Protein AF-A0A183NB65-F1 (afdb_monomer_lite)

pLDDT: mean 76.6, std 19.69, range [28.14, 98.12]

InterPro domains:
  IPR002710 Dilute domain [PF01843] (158-232)
  IPR002710 Dilute domain [PS51126] (12-237)
  IPR028842 Afadin [PTHR10398] (19-232)

Radius of gyration: 23.81 Å; chains: 1; bounding box: 65×48×73 Å

Foldseek 3Di:
DDDDPDDPVNLLVLVVVLLVLLLLLLVLVVVLVVQVPDCVLQPPPPPDDDDPPCSVVSVVSNVVSVVVSVVSVVVSVVSLVSSLVSLLVNCVVLLVLLQPLDDLAVVCVVVPPLDADDSVVPPPPPPGDRYLVSNSNSVSNSLVSNVVSVRDVVSVLVSVLVVLLSSQVSLCCVQPVVVPPDPPPDPDDDRCCLDPNVLVSSVVSLVSVLVSCVVVVNNVSNCVNNVVSNCSVVPPD

Structure (mmCIF, N/CA/C/O backbone):
data_AF-A0A183NB65-F1
#
_entry.id   AF-A0A183NB65-F1
#
loop_
_atom_site.group_PDB
_atom_site.id
_atom_site.type_symbol
_atom_site.label_atom_id
_atom_site.label_alt_id
_atom_site.label_comp_id
_atom_site.label_asym_id
_atom_site.label_entity_id
_atom_site.label_seq_id
_atom_site.pdbx_PDB_ins_code
_atom_site.Cartn_x
_atom_site.Cartn_y
_atom_site.Cartn_z
_atom_site.occupancy
_atom_site.B_iso_or_equiv
_atom_site.auth_seq_id
_atom_site.auth_comp_id
_atom_site.auth_asym_id
_atom_site.auth_atom_id
_atom_site.pdbx_PDB_model_num
ATOM 1 N N . MET A 1 1 ? 24.519 7.940 8.142 1.00 33.00 1 MET A N 1
ATOM 2 C CA . MET A 1 1 ? 23.622 6.941 8.758 1.00 33.00 1 MET A CA 1
ATOM 3 C C . MET A 1 1 ? 23.703 5.675 7.931 1.00 33.00 1 MET A C 1
ATOM 5 O O . MET A 1 1 ? 23.343 5.700 6.763 1.00 33.00 1 MET A O 1
ATOM 9 N N . SER A 1 2 ? 24.284 4.623 8.494 1.00 28.14 2 SER A N 1
ATOM 10 C CA . SER A 1 2 ? 24.539 3.356 7.809 1.00 28.14 2 SER A CA 1
ATOM 11 C C . SER A 1 2 ? 23.220 2.625 7.559 1.00 28.14 2 SER A C 1
ATOM 13 O O . SER A 1 2 ? 22.460 2.396 8.497 1.00 28.14 2 SER A O 1
ATOM 15 N N . VAL A 1 3 ? 22.936 2.284 6.301 1.00 32.19 3 VAL A N 1
ATOM 16 C CA . VAL A 1 3 ? 21.766 1.477 5.932 1.00 32.19 3 VAL A CA 1
ATOM 17 C C . VAL A 1 3 ? 21.947 0.083 6.549 1.00 32.19 3 VAL A C 1
ATOM 19 O O . VAL A 1 3 ? 22.990 -0.532 6.310 1.00 32.19 3 VAL A O 1
ATOM 22 N N . PRO A 1 4 ? 21.007 -0.431 7.362 1.00 34.75 4 PRO A N 1
ATOM 23 C CA . PRO A 1 4 ? 21.180 -1.735 7.983 1.00 34.75 4 PRO A CA 1
ATOM 24 C C . PRO A 1 4 ? 21.139 -2.821 6.908 1.00 34.75 4 PRO A C 1
ATOM 26 O O . PRO A 1 4 ? 20.191 -2.914 6.128 1.00 34.75 4 PRO A O 1
ATOM 29 N N . ASN A 1 5 ? 22.180 -3.648 6.872 1.00 35.81 5 ASN A N 1
ATOM 30 C CA . ASN A 1 5 ? 22.271 -4.787 5.973 1.00 35.81 5 ASN A CA 1
ATOM 31 C C . ASN A 1 5 ? 21.364 -5.910 6.514 1.00 35.81 5 ASN A C 1
ATOM 33 O O . ASN A 1 5 ? 21.758 -6.671 7.399 1.00 35.81 5 ASN A O 1
ATOM 37 N N . PHE A 1 6 ? 20.113 -5.968 6.050 1.00 43.16 6 PHE A N 1
ATOM 38 C CA . PHE A 1 6 ? 19.148 -6.977 6.489 1.00 43.16 6 PHE A CA 1
ATOM 39 C C . PHE A 1 6 ? 19.379 -8.304 5.755 1.00 43.16 6 PHE A C 1
ATOM 41 O O . PHE A 1 6 ? 19.056 -8.474 4.581 1.00 43.16 6 PHE A O 1
ATOM 48 N N . ASN A 1 7 ? 19.959 -9.252 6.489 1.00 41.91 7 ASN A N 1
ATOM 49 C CA . ASN A 1 7 ? 20.190 -10.631 6.072 1.00 41.91 7 ASN A CA 1
ATOM 50 C C . ASN A 1 7 ? 18.865 -11.350 5.713 1.00 41.91 7 ASN A C 1
ATOM 52 O O . ASN A 1 7 ? 17.816 -11.069 6.288 1.00 41.91 7 ASN A O 1
ATOM 56 N N . ARG A 1 8 ? 18.891 -12.319 4.788 1.00 46.19 8 ARG A N 1
ATOM 57 C CA . ARG A 1 8 ? 17.685 -13.002 4.256 1.00 46.19 8 ARG A CA 1
ATOM 58 C C . ARG A 1 8 ? 16.822 -13.706 5.322 1.00 46.19 8 ARG A C 1
ATOM 60 O O . ARG A 1 8 ? 15.611 -13.793 5.137 1.00 46.19 8 ARG A O 1
ATOM 67 N N . ASN A 1 9 ? 17.409 -14.139 6.443 1.00 48.88 9 ASN A N 1
ATOM 68 C CA . ASN A 1 9 ? 16.687 -14.735 7.582 1.00 48.88 9 ASN A CA 1
ATOM 69 C C . ASN A 1 9 ? 15.888 -13.715 8.415 1.00 48.88 9 ASN A C 1
ATOM 71 O O . ASN A 1 9 ? 15.004 -14.094 9.176 1.00 48.88 9 ASN A O 1
ATOM 75 N N . SER A 1 10 ? 16.172 -12.419 8.282 1.00 57.62 10 SER A N 1
ATOM 76 C CA . SER A 1 10 ? 15.421 -11.356 8.955 1.00 57.62 10 SER A CA 1
ATOM 77 C C . SER A 1 10 ? 14.040 -11.167 8.328 1.00 57.62 10 SER A C 1
ATOM 79 O O . SER A 1 10 ? 13.068 -10.898 9.027 1.00 57.62 10 SER A O 1
ATOM 81 N N . ASN A 1 11 ? 13.937 -11.333 7.007 1.00 57.50 11 ASN A N 1
ATOM 82 C CA . ASN A 1 11 ? 12.724 -11.020 6.247 1.00 57.50 11 ASN A CA 1
ATOM 83 C C . ASN A 1 11 ? 11.593 -12.028 6.485 1.00 57.50 11 ASN A C 1
ATOM 85 O O . ASN A 1 11 ? 10.429 -11.631 6.538 1.00 57.50 11 ASN A O 1
ATOM 89 N N . SER A 1 12 ? 11.922 -13.307 6.691 1.00 61.28 12 SER A N 1
ATOM 90 C CA . SER A 1 12 ? 10.942 -14.320 7.103 1.00 61.28 12 SER A CA 1
ATOM 91 C C . SER A 1 12 ? 10.338 -13.968 8.465 1.00 61.28 12 SER A C 1
ATOM 93 O O . SER A 1 12 ? 9.116 -13.939 8.592 1.00 61.28 12 SER A O 1
ATOM 95 N N . ASN A 1 13 ? 11.162 -13.570 9.439 1.00 72.62 13 ASN A N 1
ATOM 96 C CA . ASN A 1 13 ? 10.694 -13.113 10.752 1.00 72.62 13 ASN A CA 1
ATOM 97 C C . ASN A 1 13 ? 9.833 -11.841 10.6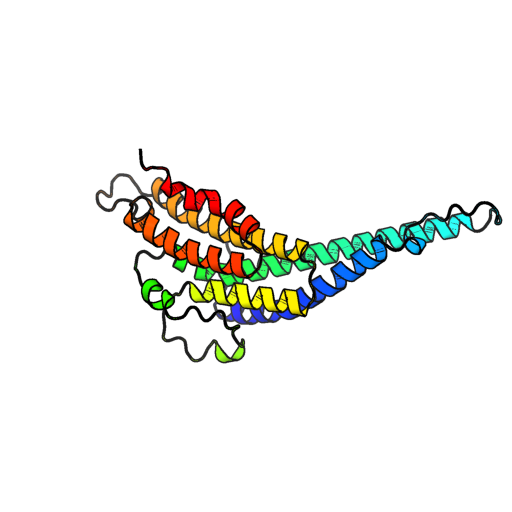70 1.00 72.62 13 ASN A C 1
ATOM 99 O O . ASN A 1 13 ? 8.823 -11.737 11.360 1.00 72.62 13 ASN A O 1
ATOM 103 N N . LEU A 1 14 ? 10.185 -10.892 9.796 1.00 83.44 14 LEU A N 1
ATOM 104 C CA . LEU A 1 14 ? 9.408 -9.663 9.595 1.00 83.44 14 LEU A CA 1
ATOM 105 C C . LEU A 1 14 ? 8.018 -9.947 9.003 1.00 83.44 14 LEU A C 1
ATOM 107 O O . LEU A 1 14 ? 7.037 -9.333 9.418 1.00 83.44 14 LEU A O 1
ATOM 111 N N . SER A 1 15 ? 7.904 -10.910 8.082 1.00 83.44 15 SER A N 1
ATOM 112 C CA . SER 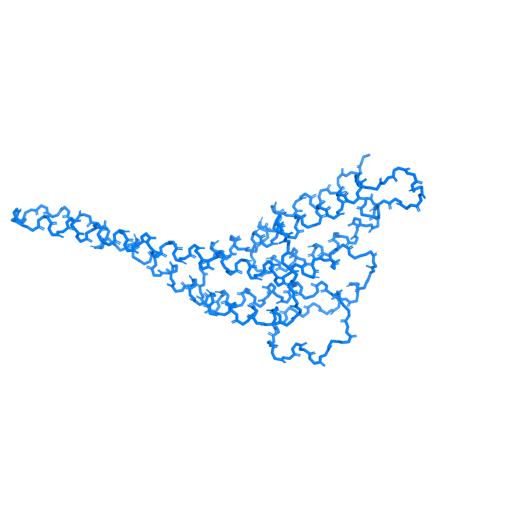A 1 15 ? 6.615 -11.276 7.475 1.00 83.44 15 SER A CA 1
ATOM 113 C C . SER A 1 15 ? 5.604 -11.840 8.487 1.00 83.44 15 SER A C 1
ATOM 115 O O . SER A 1 15 ? 4.397 -11.614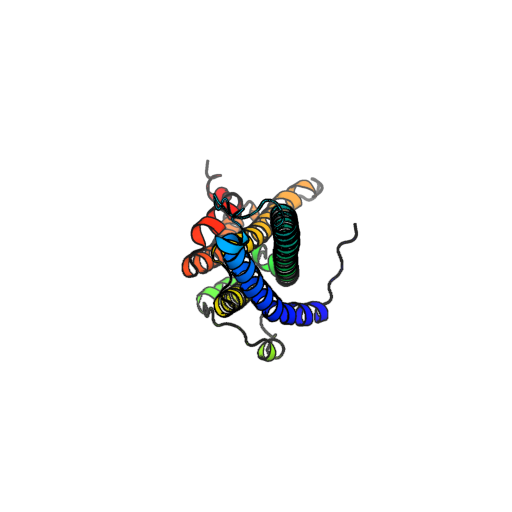 8.352 1.00 83.44 15 SER A O 1
ATOM 117 N N . LEU A 1 16 ? 6.091 -12.496 9.551 1.00 88.56 16 LEU A N 1
ATOM 118 C CA . LEU A 1 16 ? 5.263 -13.017 10.643 1.00 88.56 16 LEU A CA 1
ATOM 119 C C . LEU A 1 16 ? 4.593 -11.900 11.453 1.00 88.56 16 LEU A C 1
ATOM 121 O O . LEU A 1 16 ? 3.526 -12.118 12.024 1.00 88.56 16 LEU A O 1
ATOM 125 N N . LEU A 1 17 ? 5.178 -10.698 11.470 1.00 91.56 17 LEU A N 1
ATOM 126 C CA . LEU A 1 17 ? 4.640 -9.540 12.187 1.00 91.56 17 LEU A CA 1
ATOM 127 C C . LEU A 1 17 ? 3.500 -8.841 11.437 1.00 91.56 17 LEU A C 1
ATOM 129 O O . LEU A 1 17 ? 2.756 -8.080 12.050 1.00 91.56 17 LEU A O 1
ATOM 133 N N . ILE A 1 18 ? 3.305 -9.118 10.142 1.00 93.75 18 ILE A N 1
ATOM 134 C CA . ILE A 1 18 ? 2.249 -8.476 9.344 1.00 93.75 18 ILE A CA 1
ATOM 135 C C . ILE A 1 18 ? 0.872 -8.776 9.942 1.00 93.75 18 ILE A C 1
ATOM 137 O O . ILE A 1 18 ? 0.122 -7.856 10.240 1.00 93.75 18 ILE A O 1
ATOM 141 N N . LYS A 1 19 ? 0.554 -10.055 10.170 1.00 93.94 19 LYS A N 1
ATOM 142 C CA . LYS A 1 19 ? -0.753 -10.484 10.689 1.00 93.94 19 LYS A CA 1
ATOM 143 C C . LYS A 1 19 ? -1.105 -9.875 12.061 1.00 93.94 19 LYS A C 1
ATOM 145 O O . LYS A 1 19 ? -2.210 -9.348 12.190 1.00 93.94 19 LYS A O 1
ATOM 150 N N . PRO A 1 20 ? -0.239 -9.924 13.095 1.00 95.56 20 PRO A N 1
ATOM 151 C CA . PRO A 1 20 ? -0.554 -9.288 14.370 1.00 95.56 20 PRO A CA 1
ATOM 152 C C . PRO A 1 20 ? -0.645 -7.763 14.252 1.00 95.56 20 PRO A C 1
ATOM 154 O O . PRO A 1 20 ? -1.511 -7.179 14.894 1.00 95.56 20 PRO A O 1
ATOM 157 N N . LEU A 1 21 ? 0.172 -7.111 13.414 1.00 96.31 21 LEU A N 1
ATOM 158 C CA . LEU A 1 21 ? 0.090 -5.660 13.219 1.00 96.31 21 LEU A CA 1
ATOM 159 C C . LEU A 1 21 ? -1.190 -5.236 12.497 1.00 96.31 21 LEU A C 1
ATOM 161 O O . LEU A 1 21 ? -1.824 -4.283 12.930 1.00 96.31 21 LEU A O 1
ATOM 165 N N . THR A 1 22 ? -1.625 -5.940 11.447 1.00 97.31 22 THR A N 1
ATOM 166 C CA . THR A 1 22 ? -2.907 -5.624 10.793 1.00 97.31 22 THR A CA 1
ATOM 167 C C . THR A 1 22 ? -4.081 -5.862 11.733 1.00 97.31 22 THR A C 1
ATOM 169 O O . THR A 1 22 ? -5.032 -5.084 11.723 1.00 97.31 22 THR A O 1
ATOM 172 N N . TYR A 1 23 ? -4.008 -6.901 12.573 1.00 96.94 23 TYR A N 1
ATOM 173 C CA . TYR A 1 23 ? -5.014 -7.166 13.598 1.00 96.94 23 TYR A CA 1
ATOM 174 C C . TYR A 1 23 ? -5.074 -6.041 14.633 1.00 96.94 23 TYR A C 1
ATOM 176 O O . TYR A 1 23 ? -6.159 -5.528 14.901 1.00 96.94 23 TYR A O 1
ATOM 184 N N . TRP A 1 24 ? -3.930 -5.628 15.181 1.00 96.88 24 TRP A N 1
ATOM 185 C CA . TRP A 1 24 ? -3.876 -4.509 16.119 1.00 96.88 24 TRP A CA 1
ATOM 186 C C . TRP A 1 24 ? -4.373 -3.221 15.481 1.00 96.88 24 TRP A C 1
ATOM 188 O O . TRP A 1 24 ? -5.259 -2.598 16.048 1.00 96.88 24 TRP A O 1
ATOM 198 N N . LEU A 1 25 ? -3.888 -2.884 14.285 1.00 97.75 25 LEU A N 1
ATOM 199 C CA . LEU A 1 25 ? -4.290 -1.687 13.554 1.00 97.75 25 LEU A CA 1
ATOM 200 C C . LEU A 1 25 ? -5.803 -1.639 13.313 1.00 97.75 25 LEU A C 1
ATOM 202 O O . LEU A 1 25 ? -6.419 -0.595 13.510 1.00 97.75 25 LEU A O 1
ATOM 206 N N . GLY A 1 26 ? -6.410 -2.755 12.901 1.00 97.00 26 GLY A N 1
ATOM 207 C CA . GLY A 1 26 ? -7.852 -2.836 12.662 1.00 97.00 26 GLY A CA 1
ATOM 208 C C . GLY A 1 26 ? -8.659 -2.605 13.934 1.00 97.00 26 GLY A C 1
ATOM 209 O O . GLY A 1 26 ? -9.512 -1.726 13.971 1.00 97.00 26 GLY A O 1
ATOM 210 N N . ASN A 1 27 ? -8.336 -3.334 15.005 1.00 95.81 27 ASN A N 1
ATOM 211 C CA . ASN A 1 27 ? -9.075 -3.220 16.261 1.00 95.81 27 ASN A CA 1
ATOM 212 C C . ASN A 1 27 ? -8.864 -1.868 16.954 1.00 95.81 27 ASN A C 1
ATOM 214 O O . ASN A 1 27 ? -9.827 -1.283 17.440 1.00 95.81 27 ASN A O 1
ATOM 218 N N . SER A 1 28 ? -7.630 -1.357 17.011 1.00 96.12 28 SER A N 1
ATOM 219 C CA . SER A 1 28 ? -7.341 -0.100 17.709 1.00 96.12 28 SER A CA 1
ATOM 220 C C . SER A 1 28 ? -7.893 1.115 16.967 1.00 96.12 28 SER A C 1
ATOM 222 O O . SER A 1 28 ? -8.407 2.028 17.611 1.00 96.12 28 SER A O 1
ATOM 224 N N . SER A 1 29 ? -7.852 1.123 15.630 1.00 95.88 29 SER A N 1
ATOM 225 C CA . SER A 1 29 ? -8.450 2.211 14.846 1.00 95.88 29 SER A CA 1
ATOM 226 C C . SER A 1 29 ? -9.978 2.210 14.916 1.00 95.88 29 SER A C 1
ATOM 228 O O . SER A 1 29 ? -10.568 3.284 15.022 1.00 95.88 29 SER A O 1
ATOM 230 N N . GLU A 1 30 ? -10.615 1.036 14.939 1.00 93.69 30 GLU A N 1
ATOM 231 C CA . GLU A 1 30 ? -12.065 0.930 15.127 1.00 93.69 30 GLU A CA 1
ATOM 232 C C . GLU A 1 30 ? -12.479 1.341 16.545 1.00 93.69 30 GLU A C 1
ATOM 234 O O . GLU A 1 30 ? -13.430 2.098 16.712 1.00 93.69 30 GLU A O 1
ATOM 239 N N . LEU A 1 31 ? -11.727 0.924 17.570 1.00 92.00 31 LEU A N 1
ATOM 240 C CA . LEU A 1 31 ? -11.962 1.338 18.956 1.00 92.00 31 LEU A CA 1
ATOM 241 C C . LEU A 1 31 ? -11.837 2.860 19.117 1.00 92.00 31 LEU A C 1
ATOM 243 O O . LEU A 1 31 ? -12.668 3.496 19.762 1.00 92.00 31 LEU A O 1
ATOM 247 N N . LEU A 1 32 ? -10.814 3.455 18.499 1.00 90.81 32 LEU A N 1
ATOM 248 C CA . LEU A 1 32 ? -10.625 4.901 18.489 1.00 90.81 32 LEU A CA 1
ATOM 249 C C . LEU A 1 32 ? -11.786 5.615 17.789 1.00 90.81 32 LEU A C 1
ATOM 251 O O . LEU A 1 32 ? -12.254 6.645 18.271 1.00 90.81 32 LEU A O 1
ATOM 255 N N . HIS A 1 33 ? -12.240 5.082 16.654 1.00 89.12 33 HIS A N 1
ATOM 256 C CA . HIS A 1 33 ? -13.380 5.617 15.918 1.00 89.12 33 HIS A CA 1
ATOM 257 C C . HIS A 1 33 ? -14.672 5.530 16.739 1.00 89.12 33 HIS A C 1
ATOM 259 O O . HIS A 1 33 ? -15.400 6.516 16.832 1.00 89.12 33 HIS A O 1
ATOM 265 N N . PHE A 1 34 ? -14.913 4.388 17.387 1.00 88.19 34 PHE A N 1
ATOM 266 C CA . PHE A 1 34 ? -16.050 4.170 18.275 1.00 88.19 34 PHE A CA 1
ATOM 267 C C . PHE A 1 34 ? -16.097 5.228 19.380 1.00 88.19 34 PHE A C 1
ATOM 269 O O . PHE A 1 34 ? -17.084 5.949 19.496 1.00 88.19 34 PHE A O 1
ATOM 276 N N . PHE A 1 35 ? -15.004 5.402 20.125 1.00 84.25 35 PHE A N 1
ATOM 277 C CA . PHE A 1 35 ? -14.979 6.361 21.227 1.00 84.25 35 PHE A CA 1
ATOM 278 C C . PHE A 1 35 ? -15.054 7.826 20.788 1.00 84.25 35 PHE A C 1
ATOM 280 O O . PHE A 1 35 ? -15.652 8.635 21.489 1.00 84.25 35 PHE A O 1
ATOM 287 N N . LYS A 1 36 ? -14.477 8.185 19.633 1.00 81.44 36 LYS A N 1
ATOM 288 C CA . LYS A 1 36 ? -14.586 9.552 19.092 1.00 81.44 36 LYS A CA 1
ATOM 289 C C . LYS A 1 36 ? -16.018 9.925 18.710 1.00 81.44 36 LYS A C 1
ATOM 291 O O . LYS A 1 36 ? -16.361 11.102 18.755 1.00 81.44 36 LYS A O 1
ATOM 296 N N . ASN A 1 37 ? -16.821 8.943 18.309 1.00 79.94 37 ASN A N 1
ATOM 297 C CA . ASN A 1 37 ? -18.199 9.156 17.877 1.00 79.94 37 ASN A CA 1
ATOM 298 C C . ASN A 1 37 ? -19.222 8.976 19.007 1.00 79.94 37 ASN A C 1
ATOM 300 O O . ASN A 1 37 ? -20.401 9.265 18.802 1.00 79.94 37 ASN A O 1
ATOM 304 N N . ASP A 1 38 ? -18.797 8.507 20.180 1.00 77.31 38 ASP A N 1
ATOM 305 C CA . ASP A 1 38 ? -19.674 8.343 21.332 1.00 77.31 38 ASP A CA 1
ATOM 306 C C . ASP A 1 38 ? -19.938 9.701 22.005 1.00 77.31 38 ASP A C 1
ATOM 308 O O . ASP A 1 38 ? -19.059 10.320 22.617 1.00 77.31 38 ASP A O 1
ATOM 312 N N . ILE A 1 39 ? -21.180 10.172 21.863 1.00 58.94 39 ILE A N 1
ATOM 313 C CA . ILE A 1 39 ? -21.660 11.447 22.401 1.00 58.94 39 ILE A CA 1
ATOM 314 C C . ILE A 1 39 ? -21.603 11.441 23.932 1.00 58.94 39 ILE A C 1
ATOM 316 O O . ILE A 1 39 ? -21.328 12.484 24.511 1.00 58.94 39 ILE A O 1
ATOM 320 N N . ASP A 1 40 ? -21.794 10.309 24.607 1.00 62.53 40 ASP A N 1
ATOM 321 C CA . ASP A 1 40 ? -21.841 10.276 26.073 1.00 62.53 40 ASP A CA 1
ATOM 322 C C . ASP A 1 40 ? -20.440 10.343 26.707 1.00 62.53 40 ASP A C 1
ATOM 324 O O . ASP A 1 40 ? -20.288 10.836 27.825 1.00 62.53 40 ASP A O 1
ATOM 328 N N . LEU A 1 41 ? -19.404 9.915 25.976 1.00 60.56 41 LEU A N 1
ATOM 329 C CA . LEU A 1 41 ? -18.000 9.997 26.403 1.00 60.56 41 LEU A CA 1
ATOM 330 C C . LEU A 1 41 ? -17.321 11.310 25.984 1.00 60.56 41 LEU A C 1
ATOM 332 O O . LEU A 1 41 ? -16.427 11.787 26.685 1.00 60.56 41 LEU A O 1
ATOM 336 N N . CYS A 1 42 ? -17.740 11.903 24.860 1.00 54.34 42 CYS A N 1
ATOM 337 C CA . CYS A 1 42 ? -17.144 13.128 24.313 1.00 54.34 42 CYS A CA 1
ATOM 338 C C . CYS A 1 42 ? -17.962 14.407 24.575 1.00 54.34 42 CYS A C 1
ATOM 340 O O . CYS A 1 42 ? -17.431 15.508 24.405 1.00 54.34 42 CYS A O 1
ATOM 342 N N . SER A 1 43 ? -19.234 14.311 24.980 1.00 52.84 43 SER A N 1
ATOM 343 C CA . SER A 1 43 ? -20.043 15.484 25.317 1.00 52.84 43 SER A CA 1
ATOM 344 C C . SER A 1 43 ? -19.744 15.947 26.737 1.00 52.84 43 SER A C 1
ATOM 346 O O . SER A 1 43 ? -19.986 15.244 27.717 1.00 52.84 43 SER A O 1
ATOM 348 N N . ASN A 1 44 ? -19.285 17.193 26.859 1.00 53.69 44 ASN A N 1
ATOM 349 C CA . ASN A 1 44 ? -19.454 17.951 28.090 1.00 53.69 44 ASN A CA 1
ATOM 350 C C . ASN A 1 44 ? -20.958 18.076 28.317 1.00 53.69 44 ASN A C 1
ATOM 352 O O . ASN A 1 44 ? -21.600 18.935 27.715 1.00 53.69 44 ASN A O 1
ATOM 356 N N . HIS A 1 45 ? -21.523 17.191 29.131 1.00 51.03 45 HIS A N 1
ATOM 357 C CA . HIS A 1 45 ? -22.946 17.164 29.386 1.00 51.03 45 HIS A CA 1
ATOM 358 C C . HIS A 1 45 ? -23.400 18.478 30.029 1.00 51.03 45 HIS A C 1
ATOM 360 O O . HIS A 1 45 ? -23.416 18.639 31.248 1.00 51.03 45 HIS A O 1
ATOM 366 N N . SER A 1 46 ? -23.813 19.429 29.199 1.00 44.53 46 SER A N 1
ATOM 367 C CA . SER A 1 46 ? -24.560 20.614 29.585 1.00 44.53 46 SER A CA 1
ATOM 368 C C . SER A 1 46 ? -25.997 20.205 29.916 1.00 44.53 46 SER A C 1
ATOM 370 O O . SER A 1 46 ? -26.958 20.667 29.307 1.00 44.53 46 SER A O 1
ATOM 372 N N . ARG A 1 47 ? -26.176 19.329 30.918 1.00 47.84 47 ARG A N 1
ATOM 373 C CA . ARG A 1 47 ? -27.473 19.215 31.589 1.00 47.84 47 ARG A CA 1
ATOM 374 C C . ARG A 1 47 ? -27.616 20.391 32.535 1.00 47.84 47 ARG A C 1
ATOM 376 O O . ARG A 1 47 ? -27.195 20.375 33.688 1.00 47.84 47 ARG A O 1
ATOM 383 N N . THR A 1 48 ? -28.282 21.408 32.017 1.00 49.38 48 THR A N 1
ATOM 384 C CA . THR A 1 48 ? -29.158 22.274 32.795 1.00 49.38 48 THR A CA 1
ATOM 385 C C . THR A 1 48 ? -29.873 21.463 33.894 1.00 49.38 48 THR A C 1
ATOM 387 O O . THR A 1 48 ? -30.611 20.527 33.583 1.00 49.38 48 THR A O 1
ATOM 390 N N . ASN A 1 49 ? -29.656 21.856 35.157 1.00 48.12 49 ASN A N 1
ATOM 391 C CA . ASN A 1 49 ? -30.446 21.542 36.364 1.00 48.12 49 ASN A CA 1
ATOM 392 C C . ASN A 1 49 ? -30.067 20.393 37.324 1.00 48.12 49 ASN A C 1
ATOM 394 O O . ASN A 1 49 ? -30.972 19.887 37.986 1.00 48.12 49 ASN A O 1
ATOM 398 N N . ARG A 1 50 ? -28.792 20.038 37.566 1.00 48.59 50 ARG A N 1
ATOM 399 C CA . ARG A 1 50 ? -28.450 19.329 38.828 1.00 48.59 50 ARG A CA 1
ATOM 400 C C . ARG A 1 50 ? -27.181 19.859 39.506 1.00 48.59 50 ARG A C 1
ATOM 402 O O . ARG A 1 50 ? -26.151 20.003 38.869 1.00 48.59 50 ARG A O 1
ATOM 409 N N . HIS A 1 51 ? -27.356 20.188 40.789 1.00 51.53 51 HIS A N 1
ATOM 410 C CA . HIS A 1 51 ? -26.412 20.503 41.870 1.00 51.53 51 HIS A CA 1
ATOM 411 C C . HIS A 1 51 ? -24.934 20.778 41.514 1.00 51.53 51 HIS A C 1
ATOM 413 O O . HIS A 1 51 ? -24.217 19.925 41.007 1.00 51.53 51 HIS A O 1
ATOM 419 N N . GLN A 1 52 ? -24.455 21.960 41.921 1.00 55.50 52 GLN A N 1
ATOM 420 C CA . GLN A 1 52 ? -23.119 22.530 41.673 1.00 55.50 52 GLN A CA 1
ATOM 421 C C . GLN A 1 52 ? -21.906 21.706 42.176 1.00 55.50 52 GLN A C 1
ATOM 423 O O . GLN A 1 52 ? -20.777 22.105 41.917 1.00 55.50 52 GLN A O 1
ATOM 428 N N . ASN A 1 53 ? -22.092 20.560 42.841 1.00 54.47 53 ASN A N 1
ATOM 429 C CA . ASN A 1 53 ? -20.988 19.799 43.443 1.00 54.47 53 ASN A CA 1
ATOM 430 C C . ASN A 1 53 ? -20.365 18.714 42.535 1.00 54.47 53 ASN A C 1
ATOM 432 O O . ASN A 1 53 ? -19.245 18.299 42.813 1.00 54.47 53 ASN A O 1
ATOM 436 N N . ASP A 1 54 ? -21.014 18.301 41.436 1.00 57.28 54 ASP A N 1
ATOM 437 C CA . ASP A 1 54 ? -20.513 17.215 40.556 1.00 57.28 54 ASP A CA 1
ATOM 438 C C . ASP A 1 54 ? -19.788 17.697 39.282 1.00 57.28 54 ASP A C 1
ATOM 440 O O . ASP A 1 54 ? -19.233 16.897 38.526 1.00 57.28 54 ASP A O 1
ATOM 444 N N . GLN A 1 55 ? -19.744 19.009 39.025 1.00 60.94 55 GLN A N 1
ATOM 445 C CA . GLN A 1 55 ? -19.153 19.554 37.792 1.00 60.94 55 GLN A CA 1
ATOM 446 C C . GLN A 1 55 ? -17.637 19.318 37.696 1.00 60.94 55 GLN A C 1
ATOM 448 O O . GLN A 1 55 ? -17.129 19.025 36.614 1.00 60.94 55 GLN A O 1
ATOM 453 N N . SER A 1 56 ? -16.916 19.378 38.820 1.00 61.03 56 SER A N 1
ATOM 454 C CA . SER A 1 56 ? -15.466 19.143 38.858 1.00 61.03 56 SER A CA 1
ATOM 455 C C . SER A 1 56 ? -15.102 17.692 38.518 1.00 61.03 56 SER A C 1
ATOM 457 O O . SER A 1 56 ? -14.134 17.459 37.800 1.00 61.03 56 SER A O 1
ATOM 459 N N . GLY A 1 57 ? -15.893 16.715 38.980 1.00 60.56 57 GLY A N 1
ATOM 460 C CA . GLY A 1 57 ? -15.673 15.294 38.683 1.00 60.56 57 GLY A CA 1
ATOM 461 C C . GLY A 1 57 ? -15.924 14.950 37.212 1.00 60.56 57 GLY A C 1
ATOM 462 O O . GLY A 1 57 ? -15.146 14.214 36.608 1.00 60.56 57 GLY A O 1
ATOM 463 N N . LEU A 1 58 ? -16.955 15.549 36.608 1.00 64.31 58 LEU A N 1
ATOM 464 C CA . LEU A 1 58 ? -17.284 15.366 35.189 1.00 64.31 58 LEU A CA 1
ATOM 465 C C . LEU A 1 58 ? -16.220 15.967 34.253 1.00 64.31 58 LEU A C 1
ATOM 467 O O . LEU A 1 58 ? -15.890 15.362 33.234 1.00 64.31 58 LEU A O 1
ATOM 471 N N . LEU A 1 59 ? -15.645 17.120 34.612 1.00 64.19 59 LEU A N 1
ATOM 472 C CA . LEU A 1 59 ? -14.543 17.742 33.865 1.00 64.19 59 LEU A CA 1
ATOM 473 C C . LEU A 1 59 ? -13.251 16.914 33.936 1.00 64.19 59 LEU A C 1
ATOM 475 O O . LEU A 1 59 ? -12.563 16.756 32.934 1.00 64.19 59 LEU A O 1
ATOM 479 N N . ILE A 1 60 ? -12.921 16.356 35.104 1.00 63.00 60 ILE A N 1
ATOM 480 C CA . ILE A 1 60 ? -11.741 15.491 35.256 1.00 63.00 60 ILE A CA 1
ATOM 481 C C . ILE A 1 60 ? -11.911 14.205 34.433 1.00 63.00 60 ILE A C 1
ATOM 483 O O . ILE A 1 60 ? -10.983 13.793 33.738 1.00 63.00 60 ILE A O 1
ATOM 487 N N . GLN A 1 61 ? -13.107 13.607 34.445 1.00 64.81 61 GLN A N 1
ATOM 488 C CA . GLN A 1 61 ? -13.413 12.416 33.650 1.00 64.81 61 GLN A CA 1
ATOM 489 C C . GLN A 1 61 ? -13.293 12.679 32.139 1.00 64.81 61 GLN A C 1
ATOM 491 O O . GLN A 1 61 ? -12.753 11.837 31.418 1.00 64.81 61 GLN A O 1
ATOM 496 N N . SER A 1 62 ? -13.742 13.844 31.651 1.00 72.62 62 SER A N 1
ATOM 497 C CA . SER A 1 62 ? -13.631 14.192 30.229 1.00 72.62 62 SER A CA 1
ATOM 498 C C . SER A 1 62 ? -12.185 14.464 29.801 1.00 72.62 62 SER A C 1
ATOM 500 O O . SER A 1 62 ? -11.791 14.066 28.704 1.00 72.62 62 SER A O 1
ATOM 502 N N . VAL A 1 63 ? -11.354 15.053 30.670 1.00 74.81 63 VAL A N 1
ATOM 503 C CA . VAL A 1 63 ? -9.913 15.236 30.415 1.00 74.81 63 VAL A CA 1
ATOM 504 C C . VAL A 1 63 ? -9.187 13.891 30.349 1.00 74.81 63 VAL A C 1
ATOM 506 O O . VAL A 1 63 ? -8.521 13.622 29.352 1.00 74.81 63 VAL A O 1
ATOM 509 N N . ILE A 1 64 ? -9.381 13.009 31.337 1.00 74.44 64 ILE A N 1
ATOM 510 C CA . ILE A 1 64 ? -8.753 11.675 31.356 1.00 74.44 64 ILE A CA 1
ATOM 511 C C . ILE A 1 64 ? -9.179 10.853 30.132 1.00 74.44 64 ILE A C 1
ATOM 513 O O . ILE A 1 64 ? -8.354 10.172 29.522 1.00 74.44 64 ILE A O 1
ATOM 517 N N . CYS A 1 65 ? -10.454 10.931 29.737 1.00 81.25 65 CYS A N 1
ATOM 518 C CA . CYS A 1 65 ? -10.947 10.253 28.541 1.00 81.25 65 CYS A CA 1
ATOM 519 C C . CYS A 1 65 ? -10.266 10.786 27.271 1.00 81.25 65 CYS A C 1
ATOM 521 O O . CYS A 1 65 ? -9.798 9.998 26.448 1.00 81.25 65 CYS A O 1
ATOM 523 N N . ARG A 1 66 ? -10.124 12.111 27.131 1.00 82.69 66 ARG A N 1
ATOM 524 C CA . ARG A 1 66 ? -9.409 12.717 25.997 1.00 82.69 66 ARG A CA 1
ATOM 525 C C . ARG A 1 66 ? -7.936 12.315 25.950 1.00 82.69 66 ARG A C 1
ATOM 527 O O . ARG A 1 66 ? -7.449 12.009 24.863 1.00 82.69 66 ARG A O 1
ATOM 534 N N . ASP A 1 67 ? -7.253 12.273 27.089 1.00 85.88 67 ASP A N 1
ATOM 535 C CA . ASP A 1 67 ? -5.847 11.859 27.165 1.00 85.88 67 ASP A CA 1
ATOM 536 C C . ASP A 1 67 ? -5.681 10.378 26.793 1.00 85.88 67 ASP A C 1
ATOM 538 O O . ASP A 1 67 ? -4.808 10.024 26.000 1.00 85.88 67 ASP A O 1
ATOM 542 N N . ALA A 1 68 ? -6.575 9.508 27.273 1.00 87.81 68 ALA A N 1
ATOM 543 C CA . ALA A 1 68 ? -6.596 8.099 26.884 1.00 87.81 68 ALA A CA 1
ATOM 544 C C . ALA A 1 68 ? -6.849 7.915 25.375 1.00 87.81 68 ALA A C 1
ATOM 546 O O . ALA A 1 68 ? -6.209 7.077 24.736 1.00 87.81 68 ALA A O 1
ATOM 547 N N . LEU A 1 69 ? -7.738 8.719 24.778 1.00 88.38 69 LEU A N 1
ATOM 548 C CA . LEU A 1 69 ? -7.990 8.701 23.333 1.00 88.38 69 LEU A CA 1
ATOM 549 C C . LEU A 1 69 ? -6.810 9.226 22.520 1.00 88.38 69 LEU A C 1
ATOM 551 O O . LEU A 1 69 ? -6.558 8.721 21.425 1.00 88.38 69 LEU A O 1
ATOM 555 N N . HIS A 1 70 ? -6.081 10.209 23.046 1.00 90.94 70 HIS A N 1
ATOM 556 C CA . HIS A 1 70 ? -4.850 10.690 22.433 1.00 90.94 70 HIS A CA 1
ATOM 557 C C . HIS A 1 70 ? -3.785 9.591 22.409 1.00 90.94 70 HIS A C 1
ATOM 559 O O . HIS A 1 70 ? -3.240 9.292 21.349 1.00 90.94 70 HIS A O 1
ATOM 565 N N . LEU A 1 71 ? -3.560 8.920 23.543 1.00 93.88 71 LEU A N 1
ATOM 566 C CA . LEU A 1 71 ? -2.640 7.782 23.628 1.00 93.88 71 LEU A CA 1
ATOM 567 C C . LEU A 1 71 ? -3.052 6.651 22.676 1.00 93.88 71 LEU A C 1
ATOM 569 O O . LEU A 1 71 ? -2.213 6.092 21.972 1.00 93.88 71 LEU A O 1
ATOM 573 N N . LEU A 1 72 ? -4.348 6.334 22.592 1.00 93.69 72 LEU A N 1
ATOM 574 C CA . LEU A 1 72 ? -4.839 5.338 21.641 1.00 93.69 72 LEU A CA 1
ATOM 575 C C . LEU A 1 72 ? -4.554 5.758 20.189 1.00 93.69 72 LEU A C 1
ATOM 577 O O . LEU A 1 72 ? -4.088 4.932 19.405 1.00 93.69 72 LEU A O 1
ATOM 581 N N . ALA A 1 73 ? -4.764 7.027 19.830 1.00 94.50 73 ALA A N 1
ATOM 582 C CA . ALA A 1 73 ? -4.427 7.541 18.502 1.00 94.50 73 ALA A CA 1
ATOM 583 C C . ALA A 1 73 ? -2.929 7.404 18.187 1.00 94.50 73 ALA A C 1
ATOM 585 O O . ALA A 1 73 ? -2.582 6.873 17.133 1.00 94.50 73 ALA A O 1
ATOM 586 N N . GLU A 1 74 ? -2.048 7.760 19.124 1.00 95.75 74 GLU A N 1
ATOM 587 C CA . GLU A 1 74 ? -0.602 7.570 18.959 1.00 95.75 74 GLU A CA 1
ATOM 588 C C . GLU A 1 74 ? -0.239 6.092 18.754 1.00 95.75 74 GLU A C 1
ATOM 590 O O . GLU A 1 74 ? 0.594 5.762 17.907 1.00 95.75 74 GLU A O 1
ATOM 595 N N . THR A 1 75 ? -0.885 5.167 19.473 1.00 94.25 75 THR A N 1
ATOM 596 C CA . THR A 1 75 ? -0.629 3.729 19.272 1.00 94.25 75 THR A CA 1
ATOM 597 C C . THR A 1 75 ? -1.086 3.230 17.899 1.00 94.25 75 THR A C 1
ATOM 599 O O . THR A 1 75 ? -0.401 2.392 17.303 1.00 94.25 75 THR A O 1
ATOM 602 N N . VAL A 1 76 ? -2.198 3.752 17.363 1.00 96.50 76 VAL A N 1
ATOM 603 C CA . VAL A 1 76 ? -2.659 3.472 15.990 1.00 96.50 76 VAL A CA 1
ATOM 604 C C . VAL A 1 76 ? -1.616 3.958 14.983 1.00 96.50 76 VAL A C 1
ATOM 606 O O . VAL A 1 76 ? -1.210 3.187 14.108 1.00 96.50 76 VAL A O 1
ATOM 609 N N . ASP A 1 77 ? -1.123 5.186 15.147 1.00 96.69 77 ASP A N 1
ATOM 610 C CA . ASP A 1 77 ? -0.119 5.788 14.265 1.00 96.69 77 ASP A CA 1
ATOM 611 C C . ASP A 1 77 ? 1.211 5.024 14.302 1.00 96.69 77 ASP A C 1
ATOM 613 O O . ASP A 1 77 ? 1.795 4.717 13.257 1.00 96.69 77 ASP A O 1
ATOM 617 N N . HIS A 1 78 ? 1.674 4.628 15.490 1.00 95.06 78 HIS A N 1
ATOM 618 C CA . HIS A 1 78 ? 2.861 3.789 15.632 1.00 95.06 78 HIS A CA 1
ATOM 619 C C . HIS A 1 78 ? 2.673 2.416 14.981 1.00 95.06 78 HIS A C 1
ATOM 621 O O . HIS A 1 78 ? 3.564 1.952 14.263 1.00 95.06 78 HIS A O 1
ATOM 627 N N . CYS A 1 79 ? 1.521 1.769 15.177 1.00 96.50 79 CYS A N 1
ATOM 628 C CA . CYS A 1 79 ? 1.220 0.481 14.554 1.00 96.50 79 CYS A CA 1
ATOM 629 C C . CYS A 1 79 ? 1.245 0.584 13.021 1.00 96.50 79 CYS A C 1
ATOM 631 O O . CYS A 1 79 ? 1.892 -0.227 12.349 1.00 96.50 79 CYS A O 1
ATOM 633 N N . PHE A 1 80 ? 0.625 1.633 12.475 1.00 97.62 80 PHE A N 1
ATOM 634 C CA . PHE A 1 80 ? 0.656 1.945 11.050 1.00 97.62 80 PHE A CA 1
ATOM 635 C C . PHE A 1 80 ? 2.092 2.159 10.547 1.00 97.62 80 PHE A C 1
ATOM 637 O O . PHE A 1 80 ? 2.501 1.572 9.540 1.00 97.62 80 PHE A O 1
ATOM 644 N N . TYR A 1 81 ? 2.889 2.950 11.272 1.00 96.69 81 TYR A N 1
ATOM 645 C CA . TYR A 1 81 ? 4.290 3.205 10.946 1.00 96.69 81 TYR A CA 1
ATOM 646 C C . TYR A 1 81 ? 5.121 1.916 10.895 1.00 96.69 81 TYR A C 1
ATOM 648 O O . TYR A 1 81 ? 5.879 1.721 9.939 1.00 96.69 81 TYR A O 1
ATOM 656 N N . TYR A 1 82 ? 4.980 1.031 11.885 1.00 95.94 82 TYR A N 1
ATOM 657 C CA . TYR A 1 82 ? 5.718 -0.233 11.929 1.00 95.94 82 TYR A CA 1
ATOM 658 C C . TYR A 1 82 ? 5.307 -1.172 10.800 1.00 95.94 82 TYR A C 1
ATOM 660 O O . TYR A 1 82 ? 6.182 -1.726 10.133 1.00 95.94 82 TYR A O 1
ATOM 668 N N . LEU A 1 83 ? 4.003 -1.304 10.536 1.00 96.75 83 LEU A N 1
ATOM 669 C CA . LEU A 1 83 ? 3.498 -2.117 9.431 1.00 96.75 83 LEU A CA 1
ATOM 670 C C . LEU A 1 83 ? 4.065 -1.635 8.092 1.00 96.75 83 LEU A C 1
ATOM 672 O O . LEU A 1 83 ? 4.604 -2.428 7.318 1.00 96.75 83 LEU A O 1
ATOM 676 N N . ARG A 1 84 ? 4.020 -0.323 7.848 1.00 96.81 84 ARG A N 1
ATOM 677 C CA . ARG A 1 84 ? 4.633 0.303 6.674 1.00 96.81 84 ARG A CA 1
ATOM 678 C C . ARG A 1 84 ? 6.130 0.017 6.593 1.00 96.81 84 ARG A C 1
ATOM 680 O O . ARG A 1 84 ? 6.608 -0.387 5.539 1.00 96.81 84 ARG A O 1
ATOM 687 N N . SER A 1 85 ? 6.868 0.217 7.683 1.00 95.25 85 SER A N 1
ATOM 688 C CA . SER A 1 85 ? 8.322 0.012 7.734 1.00 95.25 85 SER A CA 1
ATOM 689 C C . SER A 1 85 ? 8.715 -1.433 7.408 1.00 95.25 85 SER A C 1
ATOM 691 O O . SER A 1 85 ? 9.614 -1.674 6.598 1.00 95.25 85 SER A O 1
ATOM 693 N N . ILE A 1 86 ? 7.989 -2.400 7.973 1.00 94.06 86 ILE A N 1
ATOM 694 C CA . ILE A 1 86 ? 8.152 -3.827 7.681 1.00 94.06 86 ILE A CA 1
ATOM 695 C C . ILE A 1 86 ? 7.892 -4.104 6.203 1.00 94.06 86 ILE A C 1
ATOM 697 O O . ILE A 1 86 ? 8.718 -4.736 5.549 1.00 94.06 86 ILE A O 1
ATOM 701 N N . MET A 1 87 ? 6.790 -3.590 5.653 1.00 94.56 87 MET A N 1
ATOM 702 C CA . MET A 1 87 ? 6.457 -3.804 4.246 1.00 94.56 87 MET A CA 1
ATOM 703 C C . MET A 1 87 ? 7.488 -3.184 3.304 1.00 94.56 87 MET A C 1
ATOM 705 O O . MET A 1 87 ? 7.909 -3.843 2.356 1.00 94.56 87 MET A O 1
ATOM 709 N N . CYS A 1 88 ? 7.966 -1.970 3.586 1.00 94.00 88 CYS A N 1
ATOM 710 C CA . CYS A 1 88 ? 9.070 -1.372 2.839 1.00 94.00 88 CYS A CA 1
ATOM 711 C C . CYS A 1 88 ? 10.326 -2.252 2.905 1.00 94.00 88 CYS A C 1
ATOM 713 O O . CYS A 1 88 ? 10.946 -2.505 1.877 1.00 94.00 88 CYS A O 1
ATOM 715 N N . SER A 1 89 ? 10.668 -2.767 4.089 1.00 91.44 89 SER A N 1
ATOM 716 C CA . SER A 1 89 ? 11.858 -3.603 4.297 1.00 91.44 89 SER A CA 1
ATOM 717 C C . SER A 1 89 ? 11.768 -4.947 3.568 1.00 91.44 89 SER A C 1
ATOM 719 O O . SER A 1 89 ? 12.758 -5.406 3.004 1.00 91.44 89 SER A O 1
ATOM 721 N N . ILE A 1 90 ? 10.580 -5.559 3.533 1.00 90.00 90 ILE A N 1
ATOM 722 C CA . ILE A 1 90 ? 10.318 -6.801 2.795 1.00 90.00 90 ILE A CA 1
ATOM 723 C C . ILE A 1 90 ? 10.416 -6.570 1.285 1.00 90.00 90 ILE A C 1
ATOM 725 O O . ILE A 1 90 ? 10.946 -7.425 0.579 1.00 90.00 90 ILE A O 1
ATOM 729 N N . LEU A 1 91 ? 9.917 -5.436 0.785 1.00 91.12 91 LEU A N 1
ATOM 730 C CA . LEU A 1 91 ? 9.894 -5.125 -0.647 1.00 91.12 91 LEU A CA 1
ATOM 731 C C . LEU A 1 91 ? 11.250 -4.657 -1.183 1.00 91.12 91 LEU A C 1
ATOM 733 O O . LEU A 1 91 ? 11.576 -4.975 -2.325 1.00 91.12 91 LEU A O 1
ATOM 737 N N . GLN A 1 92 ? 12.044 -3.944 -0.377 1.00 90.19 92 GLN A N 1
ATOM 738 C CA . GLN A 1 92 ? 13.297 -3.304 -0.796 1.00 90.19 92 GLN A CA 1
ATOM 739 C C . GLN A 1 92 ? 14.242 -4.218 -1.604 1.00 90.19 92 GLN A C 1
ATOM 741 O O . GLN A 1 92 ? 14.707 -3.782 -2.658 1.00 90.19 92 GLN A O 1
ATOM 746 N N . PRO A 1 93 ? 14.514 -5.478 -1.199 1.00 88.06 93 PRO A N 1
ATOM 747 C CA . PRO A 1 93 ? 15.429 -6.359 -1.929 1.00 88.06 93 PRO A CA 1
ATOM 748 C C . PRO A 1 93 ? 14.920 -6.763 -3.317 1.00 88.06 93 PRO A C 1
ATOM 750 O O . PRO A 1 93 ? 15.707 -7.195 -4.157 1.00 88.06 93 PRO A O 1
ATOM 753 N N . TRP A 1 94 ? 13.612 -6.644 -3.552 1.00 87.75 94 TRP A N 1
ATOM 754 C CA . TRP A 1 94 ? 12.951 -7.060 -4.786 1.00 87.75 94 TRP A CA 1
ATOM 755 C C . TRP A 1 94 ? 12.717 -5.906 -5.753 1.00 87.75 94 TRP A C 1
ATOM 757 O O . TRP A 1 94 ? 12.408 -6.162 -6.912 1.00 87.75 94 TRP A O 1
ATOM 767 N N . LEU A 1 95 ? 12.883 -4.648 -5.328 1.00 90.50 95 LEU A N 1
ATOM 768 C CA . LEU A 1 95 ? 12.634 -3.486 -6.190 1.00 90.50 95 LEU A CA 1
ATOM 769 C C . LEU A 1 95 ? 13.513 -3.485 -7.451 1.00 90.50 95 LEU A C 1
ATOM 771 O O . LEU A 1 95 ? 13.066 -3.024 -8.496 1.00 90.50 95 LEU A O 1
ATOM 775 N N . SER A 1 96 ? 14.698 -4.099 -7.401 1.00 87.62 96 SER A N 1
ATOM 776 C CA . SER A 1 96 ? 15.594 -4.253 -8.556 1.00 87.62 96 SER A CA 1
ATOM 777 C C . SER A 1 96 ? 14.998 -5.039 -9.722 1.00 87.62 96 SER A C 1
ATOM 779 O O . SER A 1 96 ? 15.457 -4.878 -10.851 1.00 87.62 96 SER A O 1
ATOM 781 N N . CYS A 1 97 ? 13.945 -5.838 -9.504 1.00 86.00 97 CYS A N 1
ATOM 782 C CA . CYS A 1 97 ? 13.236 -6.485 -10.608 1.00 86.00 97 CYS A CA 1
ATOM 783 C C . CYS A 1 97 ? 12.527 -5.470 -11.525 1.00 86.00 97 CYS A C 1
ATOM 785 O O . CYS A 1 97 ? 12.387 -5.724 -12.720 1.00 86.00 97 CYS A O 1
ATOM 787 N N . LEU A 1 98 ? 12.140 -4.297 -11.003 1.00 87.81 98 LEU A N 1
ATOM 788 C CA . LEU A 1 98 ? 11.490 -3.234 -11.778 1.00 87.81 98 LEU A CA 1
ATOM 789 C C . LEU A 1 98 ? 12.452 -2.623 -12.801 1.00 87.81 98 LEU A C 1
ATOM 791 O O . LEU A 1 98 ? 12.045 -2.304 -13.915 1.00 87.81 98 LEU A O 1
ATOM 795 N N . THR A 1 99 ? 13.735 -2.543 -12.452 1.00 87.06 99 THR A N 1
ATOM 796 C CA . THR A 1 99 ? 14.815 -1.958 -13.259 1.00 87.06 99 THR A CA 1
ATOM 797 C C . THR A 1 99 ? 15.829 -3.013 -13.715 1.00 87.06 99 THR A C 1
ATOM 799 O O . THR A 1 99 ? 16.997 -2.709 -13.954 1.00 87.06 99 THR A O 1
ATOM 802 N N . TYR A 1 100 ? 15.406 -4.274 -13.849 1.00 85.00 100 TYR A N 1
ATOM 803 C CA . TYR A 1 100 ? 16.246 -5.332 -14.409 1.00 85.00 100 TYR A CA 1
ATOM 804 C C . TYR A 1 100 ? 16.331 -5.197 -15.941 1.00 85.00 100 TYR A C 1
ATOM 806 O O . TYR A 1 100 ? 15.285 -5.141 -16.590 1.00 85.00 100 TYR A O 1
ATOM 814 N N . PRO A 1 101 ? 17.522 -5.154 -16.562 1.00 81.56 101 PRO A N 1
ATOM 815 C CA . PRO A 1 101 ? 17.638 -4.857 -17.990 1.00 81.56 101 PRO A CA 1
ATOM 816 C C . PRO A 1 101 ? 17.106 -5.963 -18.915 1.00 81.56 101 PRO A C 1
ATOM 818 O O . PRO A 1 101 ? 16.777 -5.655 -20.053 1.00 81.56 101 PRO A O 1
ATOM 821 N N . GLY A 1 102 ? 17.010 -7.223 -18.476 1.00 80.81 102 GLY A N 1
ATOM 822 C CA . GLY A 1 102 ? 16.507 -8.330 -19.306 1.00 80.81 102 GLY A CA 1
ATOM 823 C C . GLY A 1 102 ? 14.980 -8.475 -19.300 1.00 80.81 102 GLY A C 1
ATOM 824 O O . GLY A 1 102 ? 14.298 -7.822 -18.521 1.00 80.81 102 GLY A O 1
ATOM 825 N N . ASP A 1 103 ? 14.449 -9.373 -20.133 1.00 79.75 103 ASP A N 1
ATOM 826 C CA . ASP A 1 103 ? 13.006 -9.626 -20.309 1.00 79.75 103 ASP A CA 1
ATOM 827 C C . ASP A 1 103 ? 12.513 -10.911 -19.612 1.00 79.75 103 ASP A C 1
ATOM 829 O O . ASP A 1 103 ? 11.575 -11.561 -20.073 1.00 79.75 103 ASP A O 1
ATOM 833 N N . LEU A 1 104 ? 13.140 -11.299 -18.495 1.00 69.12 104 LEU A N 1
ATOM 834 C CA . LEU A 1 104 ? 12.745 -12.492 -17.725 1.00 69.12 104 LEU A CA 1
ATOM 835 C C . LEU A 1 104 ? 11.269 -12.454 -17.300 1.00 69.12 104 LEU A C 1
ATOM 837 O O . LEU A 1 104 ? 10.639 -13.493 -17.143 1.00 69.12 104 LEU A O 1
ATOM 841 N N . ASP A 1 105 ? 10.708 -11.253 -17.168 1.00 71.44 105 ASP A N 1
ATOM 842 C CA . ASP A 1 105 ? 9.327 -11.034 -16.780 1.00 71.44 105 ASP A CA 1
ATOM 843 C C . ASP A 1 105 ? 8.315 -11.376 -17.884 1.00 71.44 105 ASP A C 1
ATOM 845 O O . ASP A 1 105 ? 7.158 -11.586 -17.548 1.00 71.44 105 ASP A O 1
ATOM 849 N N . LEU A 1 106 ? 8.688 -11.485 -19.167 1.00 70.31 106 LEU A N 1
ATOM 850 C CA . LEU A 1 106 ? 7.735 -11.775 -20.259 1.00 70.31 106 LEU A CA 1
ATOM 851 C C . LEU A 1 106 ? 6.972 -13.097 -20.080 1.00 70.31 106 LEU A C 1
ATOM 853 O O . LEU A 1 106 ? 5.818 -13.204 -20.486 1.00 70.31 106 LEU A O 1
ATOM 857 N N . GLN A 1 107 ? 7.596 -14.096 -19.456 1.00 63.25 107 GLN A N 1
ATOM 858 C CA . GLN A 1 107 ? 6.967 -15.400 -19.215 1.00 63.25 107 GLN A CA 1
ATOM 859 C C . GLN A 1 107 ? 5.940 -15.350 -18.070 1.00 63.25 107 GLN A C 1
ATOM 861 O O . GLN A 1 107 ? 5.019 -16.164 -18.028 1.00 63.25 107 GLN A O 1
ATOM 866 N N . ASP A 1 108 ? 6.037 -14.350 -17.189 1.00 60.97 108 ASP A N 1
ATOM 867 C CA . ASP A 1 108 ? 5.122 -14.163 -16.059 1.00 60.97 108 ASP A CA 1
ATOM 868 C C . ASP A 1 108 ? 3.740 -13.624 -16.480 1.00 60.97 108 ASP A C 1
ATOM 870 O O . ASP A 1 108 ? 2.798 -13.715 -15.695 1.00 60.97 108 ASP A O 1
ATOM 874 N N . ASP A 1 109 ? 3.576 -13.076 -17.696 1.00 53.56 109 ASP A N 1
ATOM 875 C CA . ASP A 1 109 ? 2.263 -12.589 -18.170 1.00 53.56 109 ASP A CA 1
ATOM 876 C C . ASP A 1 109 ? 1.243 -13.729 -18.355 1.00 53.56 109 ASP A C 1
ATOM 878 O O . ASP A 1 109 ? 0.037 -13.487 -18.320 1.00 53.56 109 ASP A O 1
ATOM 882 N N . VAL A 1 110 ? 1.709 -14.977 -18.482 1.00 49.09 110 VAL A N 1
ATOM 883 C CA . VAL A 1 110 ? 0.857 -16.176 -18.592 1.00 49.09 110 VAL A CA 1
ATOM 884 C C . VAL A 1 110 ? 0.413 -16.691 -17.209 1.00 49.09 110 VAL A C 1
ATOM 886 O O . VAL A 1 110 ? -0.591 -17.390 -17.095 1.00 49.09 110 VAL A O 1
ATOM 889 N N . LEU A 1 111 ? 1.122 -16.309 -16.141 1.00 52.59 111 LEU A N 1
ATOM 890 C CA . LEU A 1 111 ? 0.982 -16.814 -14.768 1.00 52.59 111 LEU A CA 1
ATOM 891 C C . LEU A 1 111 ? 0.552 -15.706 -13.789 1.00 52.59 111 LEU A C 1
ATOM 893 O O . LEU A 1 111 ? 1.070 -15.597 -12.679 1.00 52.59 111 LEU A O 1
ATOM 897 N N . LEU A 1 112 ? -0.430 -14.888 -14.182 1.00 53.62 112 LEU A N 1
ATOM 898 C CA . LEU A 1 112 ? -1.087 -13.883 -13.327 1.00 53.62 112 LEU A CA 1
ATOM 899 C C . LEU A 1 112 ? -1.951 -14.526 -12.216 1.00 53.62 112 LEU A C 1
ATOM 901 O O . LEU A 1 112 ? -3.100 -14.142 -12.006 1.00 53.62 112 LEU A O 1
ATOM 905 N N . ASP A 1 113 ? -1.429 -15.526 -11.507 1.00 56.97 113 ASP A N 1
ATOM 906 C CA . ASP A 1 113 ? -2.092 -16.100 -10.343 1.00 56.97 113 ASP A CA 1
ATOM 907 C C . ASP A 1 113 ? -1.784 -15.194 -9.139 1.00 56.97 113 ASP A C 1
ATOM 909 O O . ASP A 1 113 ? -0.768 -15.342 -8.458 1.00 56.97 113 ASP A O 1
ATOM 913 N N . ASP A 1 114 ? -2.672 -14.231 -8.867 1.00 57.38 114 ASP A N 1
ATOM 914 C CA . ASP A 1 114 ? -2.661 -13.388 -7.656 1.00 57.38 114 ASP A CA 1
ATOM 915 C C . ASP A 1 114 ? -2.941 -14.209 -6.374 1.00 57.38 114 ASP A C 1
ATOM 917 O O . ASP A 1 114 ? -3.382 -13.673 -5.353 1.00 57.38 114 ASP A O 1
ATOM 921 N N . LYS A 1 115 ? -2.760 -15.534 -6.393 1.00 59.34 115 LYS A N 1
ATOM 922 C CA . LYS A 1 115 ? -3.028 -16.364 -5.225 1.00 59.34 115 LYS A CA 1
ATOM 923 C C . LYS A 1 115 ? -2.116 -15.952 -4.069 1.00 59.34 115 LYS A C 1
ATOM 925 O O . LYS A 1 115 ? -0.905 -15.789 -4.245 1.00 59.34 115 LYS A O 1
ATOM 930 N N . PRO A 1 116 ? -2.686 -15.783 -2.868 1.00 51.88 116 PRO A N 1
ATOM 931 C CA . PRO A 1 116 ? -1.887 -15.521 -1.686 1.00 51.88 116 PRO A CA 1
ATOM 932 C C . PRO A 1 116 ? -0.961 -16.694 -1.399 1.00 51.88 116 PRO A C 1
ATOM 934 O O . PRO A 1 116 ? -1.363 -17.851 -1.495 1.00 51.88 116 PRO A O 1
ATOM 937 N N . ILE A 1 117 ? 0.271 -16.377 -1.017 1.00 58.28 117 ILE A N 1
ATOM 938 C CA . ILE A 1 117 ? 1.250 -17.379 -0.609 1.00 58.28 117 ILE A CA 1
ATOM 939 C C . ILE A 1 117 ? 0.932 -17.831 0.824 1.00 58.28 117 ILE A C 1
ATOM 941 O O . ILE A 1 117 ? 0.717 -16.992 1.703 1.00 58.28 117 ILE A O 1
ATOM 945 N N . ASP A 1 118 ? 0.962 -19.141 1.071 1.00 55.28 118 ASP A N 1
ATOM 946 C CA . ASP A 1 118 ? 1.196 -19.692 2.406 1.00 55.28 118 ASP A CA 1
ATOM 947 C C . ASP A 1 118 ? 2.668 -19.432 2.806 1.00 55.28 118 ASP A C 1
ATOM 949 O O . ASP A 1 118 ? 3.571 -19.908 2.111 1.00 55.28 118 ASP A O 1
ATOM 953 N N . PRO A 1 119 ? 2.950 -18.712 3.913 1.00 51.38 119 PRO A N 1
ATOM 954 C CA . PRO A 1 119 ? 4.315 -18.438 4.370 1.00 51.38 119 PRO A CA 1
ATOM 955 C C . PRO A 1 119 ? 5.218 -19.682 4.476 1.00 51.38 119 PRO A C 1
ATOM 957 O O . PRO A 1 119 ? 6.440 -19.563 4.349 1.00 51.38 119 PRO A O 1
ATOM 960 N N . SER A 1 120 ? 4.635 -20.869 4.684 1.00 50.22 120 SER A N 1
ATOM 961 C CA . SER A 1 120 ? 5.351 -22.141 4.841 1.00 50.22 120 SER A CA 1
ATOM 962 C C . SER A 1 120 ? 5.771 -22.806 3.522 1.00 50.22 120 SER A C 1
ATOM 964 O O . SER A 1 120 ? 6.799 -23.482 3.481 1.00 50.22 120 SER A O 1
ATOM 966 N N . GLU A 1 121 ? 5.053 -22.570 2.419 1.00 50.75 121 GLU A N 1
ATOM 967 C CA . GLU A 1 121 ? 5.363 -23.174 1.113 1.00 50.75 121 GLU A CA 1
ATOM 968 C C . GLU A 1 121 ? 6.484 -22.437 0.365 1.00 50.75 121 GLU A C 1
ATOM 970 O O . GLU A 1 121 ? 7.101 -22.976 -0.558 1.00 50.75 121 GLU A O 1
ATOM 975 N N . THR A 1 122 ? 6.780 -21.203 0.779 1.00 50.62 122 THR A N 1
ATOM 976 C CA . THR A 1 122 ? 7.630 -20.274 0.033 1.00 50.62 122 THR A CA 1
ATOM 977 C C . THR A 1 122 ? 9.077 -20.731 -0.129 1.00 50.62 122 THR A C 1
ATOM 979 O O . THR A 1 122 ? 9.660 -20.499 -1.181 1.00 50.62 122 THR A O 1
ATOM 982 N N . TRP A 1 123 ? 9.696 -21.375 0.865 1.00 50.25 123 TRP A N 1
ATOM 983 C CA . TRP A 1 123 ? 11.161 -21.520 0.859 1.00 50.25 123 TRP A CA 1
ATOM 984 C C . TRP A 1 123 ? 11.712 -22.699 0.054 1.00 50.25 123 TRP A C 1
ATOM 986 O O . TRP A 1 123 ? 12.847 -22.621 -0.417 1.00 50.25 123 TRP A O 1
ATOM 996 N N . ASN A 1 124 ? 10.910 -23.737 -0.187 1.00 44.22 124 ASN A N 1
ATOM 997 C CA . ASN A 1 124 ? 11.410 -25.012 -0.713 1.00 44.22 124 ASN A CA 1
ATOM 998 C C . ASN A 1 124 ? 11.417 -25.121 -2.251 1.00 44.22 124 ASN A C 1
ATOM 1000 O O . ASN A 1 124 ? 11.930 -26.104 -2.781 1.00 44.22 124 ASN A O 1
ATOM 1004 N N . LYS A 1 125 ? 10.894 -24.126 -2.988 1.00 43.59 125 LYS A N 1
ATOM 1005 C CA . LYS A 1 125 ? 10.805 -24.145 -4.468 1.00 43.59 125 LYS A CA 1
ATOM 1006 C C . LYS A 1 125 ? 11.571 -23.017 -5.180 1.00 43.59 125 LYS A C 1
ATOM 1008 O O . LYS A 1 125 ? 11.259 -22.687 -6.319 1.00 43.59 125 LYS A O 1
ATOM 1013 N N . HIS A 1 126 ? 12.593 -22.426 -4.558 1.00 45.56 126 HIS A N 1
ATOM 1014 C CA . HIS A 1 126 ? 13.376 -21.331 -5.158 1.00 45.56 126 HIS A CA 1
ATOM 1015 C C . HIS A 1 126 ? 14.360 -21.797 -6.246 1.00 45.56 126 HIS A C 1
ATOM 1017 O O . HIS A 1 126 ? 15.577 -21.717 -6.078 1.00 45.56 126 HIS A O 1
ATOM 1023 N N . LYS A 1 127 ? 13.830 -22.254 -7.383 1.00 41.19 127 LYS A N 1
ATOM 1024 C CA . LYS A 1 127 ? 14.610 -22.480 -8.608 1.00 41.19 127 LYS A CA 1
ATOM 1025 C C . LYS A 1 127 ? 14.229 -21.556 -9.771 1.00 41.19 127 LYS A C 1
ATOM 1027 O O . LYS A 1 127 ? 14.744 -21.754 -1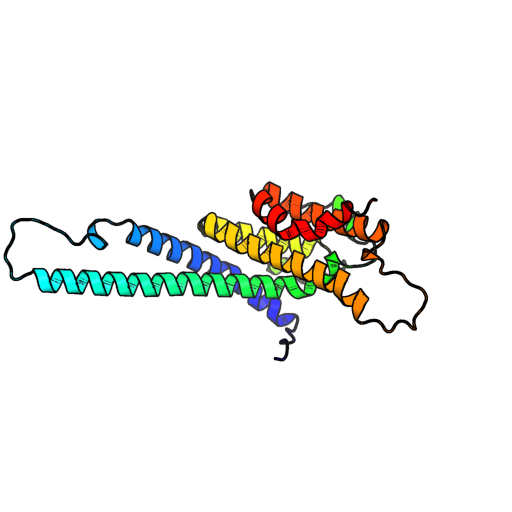0.864 1.00 41.19 127 LYS A O 1
ATOM 1032 N N . GLU A 1 128 ? 13.406 -20.530 -9.537 1.00 44.22 128 GLU A N 1
ATOM 1033 C CA . GLU A 1 128 ? 13.032 -19.535 -10.557 1.00 44.22 128 GLU A CA 1
ATOM 1034 C C . GLU A 1 128 ? 13.347 -18.091 -10.106 1.00 44.22 128 GLU A C 1
ATOM 1036 O O . GLU A 1 128 ? 13.295 -17.794 -8.907 1.00 44.22 128 GLU A O 1
ATOM 1041 N N . PRO A 1 129 ? 13.774 -17.207 -11.032 1.00 47.75 129 PRO A N 1
ATOM 1042 C CA . PRO A 1 129 ? 14.539 -16.004 -10.718 1.00 47.75 129 PRO A CA 1
ATOM 1043 C C . PRO A 1 129 ? 13.644 -14.800 -10.393 1.00 47.75 129 PRO A C 1
ATOM 1045 O O . PRO A 1 129 ? 12.530 -14.696 -10.882 1.00 47.75 129 PRO A O 1
ATOM 1048 N N . ILE A 1 130 ? 14.174 -13.874 -9.583 1.00 56.47 130 ILE A N 1
ATOM 1049 C CA . ILE A 1 130 ? 13.957 -12.408 -9.608 1.00 56.47 130 ILE A CA 1
ATOM 1050 C C . 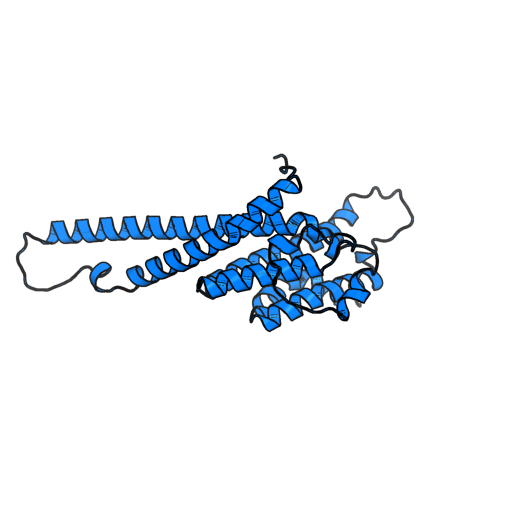ILE A 1 130 ? 12.689 -11.978 -10.379 1.00 56.47 130 ILE A C 1
ATOM 1052 O O . ILE A 1 130 ? 12.778 -11.485 -11.501 1.00 56.47 130 ILE A O 1
ATOM 1056 N N . SER A 1 131 ? 11.503 -12.180 -9.800 1.00 72.25 131 SER A N 1
ATOM 1057 C CA . SER A 1 131 ? 10.245 -11.946 -10.516 1.00 72.25 131 SER A CA 1
ATOM 1058 C C . SER A 1 131 ? 9.427 -10.833 -9.870 1.00 72.25 131 SER A C 1
ATOM 1060 O O . SER A 1 131 ? 9.223 -10.796 -8.652 1.00 72.25 131 SER A O 1
ATOM 1062 N N . MET A 1 132 ? 8.891 -9.964 -10.729 1.00 82.50 132 MET A N 1
ATOM 1063 C CA . MET A 1 132 ? 7.856 -8.975 -10.418 1.00 82.50 132 MET A CA 1
ATOM 1064 C C . MET A 1 132 ? 6.684 -9.592 -9.633 1.00 82.50 132 MET A C 1
ATOM 1066 O O . MET A 1 132 ? 6.050 -8.917 -8.818 1.00 82.50 132 MET A O 1
ATOM 1070 N N . GLN A 1 133 ? 6.431 -10.894 -9.812 1.00 82.81 133 GLN A N 1
ATOM 1071 C CA . GLN A 1 133 ? 5.424 -11.634 -9.059 1.00 82.81 133 GLN A CA 1
ATOM 1072 C C . GLN A 1 133 ? 5.625 -11.549 -7.541 1.00 82.81 133 GLN A C 1
ATOM 1074 O O . GLN A 1 133 ? 4.641 -11.510 -6.809 1.00 82.81 133 GLN A O 1
ATOM 1079 N N . ILE A 1 134 ? 6.859 -11.475 -7.034 1.00 83.94 134 ILE A N 1
ATOM 1080 C CA . ILE A 1 134 ? 7.104 -11.423 -5.584 1.00 83.94 134 ILE A CA 1
ATOM 1081 C C . ILE A 1 134 ? 6.537 -10.132 -4.981 1.00 83.94 134 ILE A C 1
ATOM 1083 O O . ILE A 1 134 ? 5.921 -10.177 -3.914 1.00 83.94 134 ILE A O 1
ATOM 1087 N N . ILE A 1 135 ? 6.675 -8.996 -5.672 1.00 89.81 135 ILE A N 1
ATOM 1088 C CA . ILE A 1 135 ? 6.083 -7.721 -5.239 1.00 89.81 135 ILE A CA 1
ATOM 1089 C C . ILE A 1 135 ? 4.553 -7.845 -5.198 1.00 89.81 135 ILE A C 1
ATOM 1091 O O . ILE A 1 135 ? 3.938 -7.535 -4.178 1.00 89.81 135 ILE A O 1
ATOM 1095 N N . LEU A 1 136 ? 3.941 -8.365 -6.269 1.00 90.56 136 LEU A N 1
ATOM 1096 C CA . LEU A 1 136 ? 2.482 -8.516 -6.369 1.00 90.56 136 LEU A CA 1
ATOM 1097 C C . LEU A 1 136 ? 1.915 -9.495 -5.336 1.00 90.56 136 LEU A C 1
ATOM 1099 O O . LEU A 1 136 ? 0.860 -9.248 -4.749 1.00 90.56 136 LEU A O 1
ATOM 1103 N N . ARG A 1 137 ? 2.623 -10.592 -5.059 1.00 87.31 137 ARG A N 1
ATOM 1104 C CA . ARG A 1 137 ? 2.229 -11.563 -4.033 1.00 87.31 137 ARG A CA 1
ATOM 1105 C C . ARG A 1 137 ? 2.308 -10.963 -2.629 1.00 87.31 137 ARG A C 1
ATOM 1107 O O . ARG A 1 137 ? 1.387 -11.165 -1.843 1.00 87.31 137 ARG A O 1
ATOM 1114 N N . ASN A 1 138 ? 3.341 -10.171 -2.326 1.00 91.25 138 ASN A N 1
ATOM 1115 C CA . ASN A 1 138 ? 3.431 -9.441 -1.055 1.00 91.25 138 ASN A CA 1
ATOM 1116 C C . ASN A 1 138 ? 2.310 -8.403 -0.911 1.00 91.25 138 ASN A C 1
ATOM 1118 O O . ASN A 1 138 ? 1.680 -8.315 0.143 1.00 91.25 138 ASN A O 1
ATOM 1122 N N . PHE A 1 139 ? 2.014 -7.660 -1.979 1.00 94.75 139 PHE A N 1
ATOM 1123 C CA . PHE A 1 139 ? 0.871 -6.751 -2.020 1.00 94.75 139 PHE A CA 1
ATOM 1124 C C . PHE A 1 139 ? -0.447 -7.486 -1.786 1.00 94.75 139 PHE A C 1
ATOM 1126 O O . PHE A 1 139 ? -1.259 -7.035 -0.982 1.00 94.75 139 PHE A O 1
ATOM 1133 N N . THR A 1 140 ? -0.648 -8.640 -2.415 1.00 93.88 140 THR A N 1
ATOM 1134 C CA . THR A 1 140 ? -1.868 -9.433 -2.235 1.00 93.88 140 THR A CA 1
ATOM 1135 C C . THR A 1 140 ? -1.991 -9.983 -0.820 1.00 93.88 140 THR A C 1
ATOM 1137 O O . THR A 1 140 ? -3.052 -9.862 -0.207 1.00 93.88 140 THR A O 1
ATOM 1140 N N . TYR A 1 141 ? -0.907 -10.534 -0.270 1.00 93.38 141 TYR A N 1
ATOM 1141 C CA . TYR A 1 141 ? -0.877 -11.033 1.100 1.00 93.38 141 TYR A CA 1
ATOM 1142 C C . TYR A 1 141 ? -1.244 -9.933 2.102 1.00 93.38 141 TYR A C 1
ATOM 1144 O O . TYR A 1 141 ? -2.151 -10.125 2.912 1.00 93.38 141 TYR A O 1
ATOM 1152 N N . LEU A 1 142 ? -0.613 -8.758 2.002 1.00 96.25 142 LEU A N 1
ATOM 1153 C CA . LEU A 1 142 ? -0.923 -7.618 2.863 1.00 96.25 142 LEU A CA 1
ATOM 1154 C C .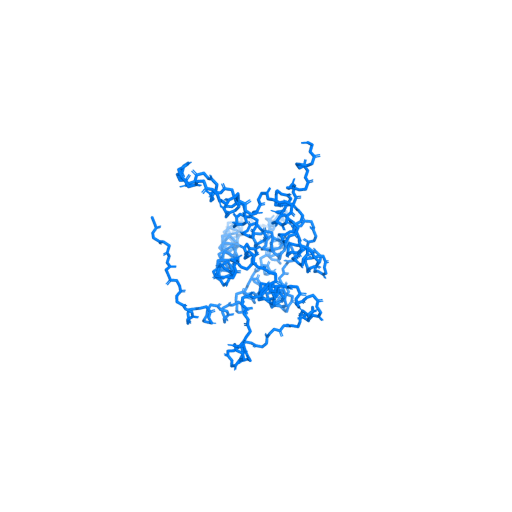 LEU A 1 142 ? -2.400 -7.206 2.749 1.00 96.25 142 LEU A C 1
ATOM 1156 O O . LEU A 1 142 ? -3.068 -7.072 3.773 1.00 96.25 142 LEU A O 1
ATOM 1160 N N . MET A 1 143 ? -2.932 -7.077 1.528 1.00 97.25 143 MET A N 1
ATOM 1161 C CA . MET A 1 143 ? -4.326 -6.677 1.290 1.00 97.25 143 MET A CA 1
ATOM 1162 C C . MET A 1 143 ? -5.300 -7.649 1.960 1.00 97.25 143 MET A C 1
ATOM 1164 O O . MET A 1 143 ? -6.287 -7.246 2.575 1.00 97.25 143 MET A O 1
ATOM 1168 N N . GLN A 1 144 ? -5.010 -8.946 1.884 1.00 95.75 144 GLN A N 1
ATOM 1169 C CA . GLN A 1 144 ? -5.829 -9.958 2.536 1.00 95.75 144 GLN A CA 1
ATOM 1170 C C . GLN A 1 144 ? -5.777 -9.868 4.055 1.00 95.75 144 GLN A C 1
ATOM 1172 O O . GLN A 1 144 ? -6.821 -10.011 4.687 1.00 95.75 144 GLN A O 1
ATOM 1177 N N . GLN A 1 145 ? -4.603 -9.632 4.647 1.00 97.00 145 GLN A N 1
ATOM 1178 C CA . GLN A 1 145 ? -4.506 -9.450 6.096 1.00 97.00 145 GLN A CA 1
ATOM 1179 C C . GLN A 1 145 ? -5.270 -8.195 6.545 1.00 97.00 145 GLN A C 1
ATOM 1181 O O . GLN A 1 145 ? -6.054 -8.276 7.485 1.00 97.00 145 GLN A O 1
ATOM 1186 N N . LEU A 1 146 ? -5.147 -7.076 5.821 1.00 97.62 146 LEU A N 1
ATOM 1187 C CA . LEU A 1 146 ? -5.891 -5.839 6.098 1.00 97.62 146 LEU A CA 1
ATOM 1188 C C . LEU A 1 146 ? -7.412 -6.053 6.046 1.00 97.62 146 LEU A C 1
ATOM 1190 O O . LEU A 1 146 ? -8.120 -5.637 6.961 1.00 97.62 146 LEU A O 1
ATOM 1194 N N . ARG A 1 147 ? -7.917 -6.759 5.023 1.00 96.56 147 ARG A N 1
ATOM 1195 C CA . ARG A 1 147 ? -9.350 -7.083 4.896 1.00 96.56 147 ARG A CA 1
ATOM 1196 C C . ARG A 1 147 ? -9.837 -8.042 5.977 1.00 96.56 147 ARG A C 1
ATOM 1198 O O . ARG A 1 147 ? -10.899 -7.814 6.549 1.00 96.56 147 ARG A O 1
ATOM 1205 N N . LYS A 1 148 ? -9.067 -9.093 6.287 1.00 96.38 148 LYS A N 1
ATOM 1206 C CA . LYS A 1 148 ? -9.396 -10.040 7.369 1.00 96.38 148 LYS A CA 1
ATOM 1207 C C . LYS A 1 148 ? -9.470 -9.334 8.722 1.00 96.38 148 LYS A C 1
ATOM 1209 O O . LYS A 1 148 ? -10.354 -9.638 9.514 1.00 96.38 148 LYS A O 1
ATOM 1214 N N . SER A 1 149 ? -8.578 -8.375 8.954 1.00 97.25 149 SER A N 1
ATOM 1215 C CA . SER A 1 149 ? -8.553 -7.543 10.157 1.00 97.25 149 SER A CA 1
ATOM 1216 C C . SER A 1 149 ? -9.507 -6.343 10.107 1.00 97.25 149 SER A C 1
ATOM 1218 O O . SER A 1 149 ? -9.536 -5.581 11.066 1.00 97.25 149 SER A O 1
ATOM 1220 N N . ARG A 1 150 ? -10.281 -6.171 9.022 1.00 96.69 150 ARG A N 1
ATOM 1221 C CA . ARG A 1 150 ? -11.233 -5.062 8.816 1.00 96.69 150 ARG A CA 1
ATOM 1222 C C . ARG A 1 150 ? -10.615 -3.675 9.020 1.00 96.69 150 ARG A C 1
ATOM 1224 O O . ARG A 1 150 ? -11.264 -2.771 9.531 1.00 96.69 150 ARG A O 1
ATOM 1231 N N . VAL A 1 151 ? -9.357 -3.502 8.618 1.00 97.50 151 VAL A N 1
ATOM 1232 C CA . VAL A 1 151 ? -8.682 -2.202 8.703 1.00 97.50 151 VAL A CA 1
ATOM 1233 C C . VAL A 1 151 ? -9.441 -1.174 7.868 1.00 97.50 151 VAL A C 1
ATOM 1235 O O . VAL A 1 151 ? -9.833 -1.463 6.735 1.00 97.50 151 VAL A O 1
ATOM 1238 N N . ASN A 1 152 ? -9.607 0.034 8.414 1.00 94.88 152 ASN A N 1
ATOM 1239 C CA . ASN A 1 152 ? -10.279 1.143 7.742 1.00 94.88 152 ASN A CA 1
ATOM 1240 C C . ASN A 1 152 ? -9.756 1.315 6.291 1.00 94.88 152 ASN A C 1
ATOM 1242 O O . ASN A 1 152 ? -8.536 1.401 6.086 1.00 94.88 152 ASN A O 1
ATOM 1246 N N . PRO A 1 153 ? -10.640 1.388 5.275 1.00 95.56 153 PRO A N 1
ATOM 1247 C CA . PRO A 1 153 ? -10.239 1.578 3.882 1.00 95.56 153 PRO A CA 1
ATOM 1248 C C . PRO A 1 153 ? -9.345 2.802 3.649 1.00 95.56 153 PRO A C 1
ATOM 1250 O O . PRO A 1 153 ? -8.439 2.736 2.822 1.00 95.56 153 PRO A O 1
ATOM 1253 N N . ALA A 1 154 ? -9.530 3.888 4.407 1.00 95.69 154 ALA A N 1
ATOM 1254 C CA . ALA A 1 154 ? -8.682 5.075 4.324 1.00 95.69 154 ALA A CA 1
ATOM 1255 C C . ALA A 1 154 ? -7.239 4.784 4.768 1.00 95.69 154 ALA A C 1
ATOM 1257 O O . ALA A 1 154 ? -6.297 5.173 4.079 1.00 95.69 154 ALA A O 1
ATOM 1258 N N . LEU A 1 155 ? -7.054 4.038 5.864 1.00 96.38 155 LEU A N 1
ATOM 1259 C CA . LEU A 1 155 ? -5.727 3.598 6.314 1.00 96.38 155 LEU A CA 1
ATOM 1260 C C . LEU A 1 155 ? -5.098 2.645 5.291 1.00 96.38 155 LEU A C 1
ATOM 1262 O O . LEU A 1 155 ? -3.927 2.783 4.945 1.00 96.38 155 LEU A O 1
ATOM 1266 N N . THR A 1 156 ? -5.884 1.721 4.737 1.00 97.75 156 THR A N 1
ATOM 1267 C CA . THR A 1 156 ? -5.421 0.830 3.661 1.00 97.75 156 THR A CA 1
ATOM 1268 C C . THR A 1 156 ? -4.930 1.635 2.452 1.00 97.75 156 THR A C 1
ATOM 1270 O O . THR A 1 156 ? -3.818 1.415 1.969 1.00 97.75 156 THR A O 1
ATOM 1273 N N . PHE A 1 157 ? -5.713 2.615 1.999 1.00 96.75 157 PHE A N 1
ATOM 1274 C CA . PHE A 1 157 ? -5.356 3.493 0.885 1.00 96.75 157 PHE A CA 1
ATOM 1275 C C . PHE A 1 157 ? -4.078 4.297 1.167 1.00 96.75 157 PHE A C 1
ATOM 1277 O O . PHE A 1 157 ? -3.197 4.388 0.306 1.00 96.75 157 PHE A O 1
ATOM 1284 N N . GLN A 1 158 ? -3.938 4.849 2.377 1.00 96.75 158 GLN A N 1
ATOM 1285 C CA . GLN A 1 158 ? -2.739 5.576 2.806 1.00 96.75 158 GLN A CA 1
ATOM 1286 C C . GLN A 1 158 ? -1.495 4.680 2.807 1.00 96.75 158 GLN A C 1
ATOM 1288 O O . GLN A 1 158 ? -0.444 5.089 2.306 1.00 96.75 158 GLN A O 1
ATOM 1293 N N . LEU A 1 159 ? -1.616 3.449 3.310 1.00 98.12 159 LEU A N 1
ATOM 1294 C CA . LEU A 1 159 ? -0.515 2.491 3.358 1.00 98.12 159 LEU A CA 1
ATOM 1295 C C . LEU A 1 159 ? -0.029 2.149 1.948 1.00 98.12 159 LEU A C 1
ATOM 1297 O O . LEU A 1 159 ? 1.152 2.315 1.644 1.00 98.12 159 LEU A O 1
ATOM 1301 N N . TYR A 1 160 ? -0.938 1.751 1.053 1.00 98.06 160 TYR A N 1
ATOM 1302 C CA . TYR A 1 160 ? -0.570 1.443 -0.331 1.00 98.06 160 TYR A CA 1
ATOM 1303 C C . TYR A 1 160 ? -0.050 2.659 -1.090 1.00 98.06 160 TYR A C 1
ATOM 1305 O O . TYR A 1 160 ? 0.906 2.524 -1.848 1.00 98.06 160 TYR A O 1
ATOM 1313 N N . SER A 1 161 ? -0.578 3.857 -0.832 1.00 96.88 161 SER A N 1
ATOM 1314 C CA . SER A 1 161 ? -0.026 5.094 -1.398 1.00 96.88 161 SER A CA 1
ATOM 1315 C C . SER A 1 161 ? 1.453 5.285 -1.045 1.00 96.88 161 SER A C 1
ATOM 1317 O O . SER A 1 161 ? 2.231 5.757 -1.875 1.00 96.88 161 SER A O 1
ATOM 1319 N N . GLN A 1 162 ? 1.871 4.919 0.168 1.00 96.69 162 GLN A N 1
ATOM 1320 C CA . GLN A 1 162 ? 3.276 4.995 0.574 1.00 96.69 162 GLN A CA 1
ATOM 1321 C C . GLN A 1 162 ? 4.124 3.873 -0.039 1.00 96.69 162 GLN A C 1
ATOM 1323 O O . GLN A 1 162 ? 5.275 4.115 -0.398 1.00 96.69 162 GLN A O 1
ATOM 1328 N N . LEU A 1 163 ? 3.564 2.676 -0.234 1.00 97.75 163 LEU A N 1
ATOM 1329 C CA . LEU A 1 163 ? 4.253 1.582 -0.931 1.00 97.75 163 LEU A CA 1
ATOM 1330 C C . LEU A 1 163 ? 4.433 1.871 -2.431 1.00 97.75 163 LEU A C 1
ATOM 1332 O O . LEU A 1 163 ? 5.496 1.609 -2.988 1.00 97.75 163 LEU A O 1
ATOM 1336 N N . PHE A 1 164 ? 3.440 2.473 -3.088 1.00 96.69 164 PHE A N 1
ATOM 1337 C CA . PHE A 1 164 ? 3.580 2.936 -4.470 1.00 96.69 164 PHE A CA 1
ATOM 1338 C C . PHE A 1 164 ? 4.582 4.083 -4.575 1.00 96.69 164 PHE A C 1
ATOM 1340 O O . PHE A 1 164 ? 5.371 4.117 -5.514 1.00 96.69 164 PHE A O 1
ATOM 1347 N N . HIS A 1 165 ? 4.614 4.984 -3.589 1.00 94.62 165 HIS A N 1
ATOM 1348 C CA . HIS A 1 165 ? 5.647 6.014 -3.531 1.00 94.62 165 HIS A CA 1
ATOM 1349 C C . HIS A 1 165 ? 7.054 5.414 -3.413 1.00 94.62 165 HIS A C 1
ATOM 1351 O O . HIS A 1 165 ? 7.952 5.879 -4.104 1.00 94.62 165 HIS A O 1
ATOM 1357 N N . LEU A 1 166 ? 7.246 4.364 -2.602 1.00 94.88 166 LEU A N 1
ATOM 1358 C CA . LEU A 1 166 ? 8.523 3.646 -2.514 1.00 94.88 166 LEU A CA 1
ATOM 1359 C C . LEU A 1 166 ? 8.959 3.105 -3.883 1.00 94.88 166 LEU A C 1
ATOM 1361 O O . LEU A 1 166 ? 10.105 3.307 -4.278 1.00 94.88 166 LEU A O 1
ATOM 1365 N N . ILE A 1 167 ? 8.044 2.456 -4.609 1.00 94.12 167 ILE A N 1
ATOM 1366 C CA . ILE A 1 167 ? 8.294 1.957 -5.970 1.00 94.12 167 ILE A CA 1
ATOM 1367 C C . ILE A 1 167 ? 8.698 3.105 -6.900 1.00 94.12 167 ILE A C 1
ATOM 1369 O O . ILE A 1 167 ? 9.725 3.022 -7.570 1.00 94.12 167 ILE A O 1
ATOM 1373 N N . GLY A 1 168 ? 7.917 4.188 -6.918 1.00 92.38 168 GLY A N 1
ATOM 1374 C CA . GLY A 1 168 ? 8.179 5.337 -7.782 1.00 92.38 168 GLY A CA 1
ATOM 1375 C C . GLY A 1 168 ? 9.507 6.025 -7.464 1.00 92.38 168 GLY A C 1
ATOM 1376 O O . GLY A 1 168 ? 10.280 6.319 -8.371 1.00 92.38 168 GLY A O 1
ATOM 1377 N N . ALA A 1 169 ? 9.810 6.223 -6.179 1.00 91.50 169 ALA A N 1
ATOM 1378 C CA . ALA A 1 169 ? 11.068 6.802 -5.722 1.00 91.50 169 ALA A CA 1
ATOM 1379 C C . ALA A 1 169 ? 12.265 5.911 -6.076 1.00 91.50 169 ALA A C 1
ATOM 1381 O O . ALA A 1 169 ? 13.287 6.424 -6.520 1.00 91.50 169 ALA A O 1
ATOM 1382 N N . TYR A 1 170 ? 12.138 4.587 -5.932 1.00 91.56 170 TYR A N 1
ATOM 1383 C CA . TYR A 1 170 ? 13.179 3.650 -6.350 1.00 91.56 170 TYR A CA 1
ATOM 1384 C C . TYR A 1 170 ? 13.463 3.762 -7.848 1.00 91.56 170 TYR A C 1
ATOM 1386 O O . TYR A 1 170 ? 14.606 3.979 -8.234 1.00 91.56 170 TYR A O 1
ATOM 1394 N N . ILE A 1 171 ? 12.420 3.682 -8.680 1.00 89.44 171 ILE A N 1
ATOM 1395 C CA . ILE A 1 171 ? 12.549 3.790 -10.137 1.00 89.44 171 ILE A CA 1
ATOM 1396 C C . ILE A 1 171 ? 13.182 5.126 -10.515 1.00 89.44 171 ILE A C 1
ATOM 1398 O O . ILE A 1 171 ? 14.140 5.143 -11.278 1.00 89.44 171 ILE A O 1
ATOM 1402 N N . PHE A 1 172 ? 12.682 6.235 -9.970 1.00 85.94 172 PHE A N 1
ATOM 1403 C CA . PHE A 1 172 ? 13.217 7.564 -10.251 1.00 85.94 172 PHE A CA 1
ATOM 1404 C C . PHE A 1 172 ? 14.699 7.663 -9.881 1.00 85.94 172 PHE A C 1
ATOM 1406 O O . PHE A 1 172 ? 15.508 8.095 -10.697 1.00 85.94 172 PHE A O 1
ATOM 1413 N N . ASN A 1 173 ? 15.068 7.199 -8.685 1.00 86.38 173 ASN A N 1
ATOM 1414 C CA . ASN A 1 173 ? 16.450 7.231 -8.223 1.00 86.38 173 ASN A CA 1
ATOM 1415 C C . ASN A 1 173 ? 17.357 6.352 -9.094 1.00 86.38 173 ASN A C 1
ATOM 1417 O O . ASN A 1 173 ? 18.436 6.788 -9.469 1.00 86.38 173 ASN A O 1
ATOM 1421 N N . THR A 1 174 ? 16.930 5.147 -9.471 1.00 84.38 174 THR A N 1
ATOM 1422 C CA . THR A 1 174 ? 17.738 4.255 -10.316 1.00 84.38 174 THR A CA 1
ATOM 1423 C C . THR A 1 174 ? 17.840 4.746 -11.759 1.00 84.38 174 THR A C 1
ATOM 1425 O O . THR A 1 174 ? 18.913 4.705 -12.345 1.00 84.38 174 THR A O 1
ATOM 1428 N N . VAL A 1 175 ? 16.750 5.239 -12.346 1.00 79.12 175 VAL A N 1
ATOM 1429 C CA . VAL A 1 175 ? 16.739 5.687 -13.746 1.00 79.12 175 VAL A CA 1
ATOM 1430 C C . VAL A 1 175 ? 17.466 7.023 -13.920 1.00 79.12 175 VAL A C 1
ATOM 1432 O O . VAL A 1 175 ? 18.150 7.187 -14.927 1.00 79.12 175 VAL A O 1
ATOM 1435 N N . LEU A 1 176 ? 17.343 7.956 -12.964 1.00 70.31 176 LEU A N 1
ATOM 1436 C CA . LEU A 1 176 ? 17.857 9.327 -13.093 1.00 70.31 176 LEU A CA 1
ATOM 1437 C C . LEU A 1 176 ? 19.218 9.566 -12.413 1.00 70.31 176 LEU A C 1
ATOM 1439 O O . LEU A 1 176 ? 20.010 10.363 -12.912 1.00 70.31 176 LEU A O 1
ATOM 1443 N N . ILE A 1 177 ? 19.536 8.902 -11.298 1.00 64.75 177 ILE A N 1
ATOM 1444 C CA . ILE A 1 177 ? 20.799 9.169 -10.577 1.00 64.75 177 ILE A CA 1
ATOM 1445 C C . ILE A 1 177 ? 21.972 8.405 -11.212 1.00 64.75 177 ILE A C 1
ATOM 1447 O O . ILE A 1 177 ? 23.079 8.943 -11.289 1.00 64.75 177 ILE A O 1
ATOM 1451 N N . ASP A 1 178 ? 21.735 7.219 -11.787 1.00 55.91 178 ASP A N 1
ATOM 1452 C CA . ASP A 1 178 ? 22.767 6.468 -12.530 1.00 55.91 178 ASP A CA 1
ATOM 1453 C C . ASP A 1 178 ? 23.246 7.195 -13.808 1.00 55.91 178 ASP A C 1
ATOM 1455 O O . ASP A 1 178 ? 24.252 6.805 -14.410 1.00 55.91 178 ASP A O 1
ATOM 1459 N N . THR A 1 179 ? 22.563 8.275 -14.208 1.00 53.44 179 THR A N 1
ATOM 1460 C CA . THR A 1 179 ? 22.961 9.172 -15.304 1.00 53.44 179 THR A CA 1
ATOM 1461 C C . THR A 1 179 ? 23.922 10.289 -14.906 1.00 53.44 179 THR A C 1
ATOM 1463 O O . THR A 1 179 ? 24.713 10.707 -15.747 1.00 53.44 179 THR A O 1
ATOM 1466 N N . GLU A 1 180 ? 23.902 10.765 -13.659 1.00 50.03 180 GLU A N 1
ATOM 1467 C CA . GLU A 1 180 ? 24.717 11.920 -13.237 1.00 50.03 180 GLU A CA 1
ATOM 1468 C C . GLU A 1 180 ? 26.059 11.515 -12.604 1.00 50.03 180 GLU A C 1
ATOM 1470 O O . GLU A 1 180 ? 27.024 12.277 -12.650 1.00 50.03 180 GLU A O 1
ATOM 1475 N N . ALA A 1 181 ? 26.153 10.301 -12.050 1.00 50.56 181 ALA A N 1
ATOM 1476 C CA . ALA A 1 181 ? 27.332 9.834 -11.315 1.00 50.56 181 ALA A CA 1
ATOM 1477 C C . ALA A 1 181 ? 28.393 9.113 -12.174 1.00 50.56 181 ALA A C 1
ATOM 1479 O O . ALA A 1 181 ? 29.480 8.808 -11.675 1.00 50.56 181 ALA A O 1
ATOM 1480 N N . LYS A 1 182 ? 28.119 8.819 -13.455 1.00 49.78 182 LYS A N 1
ATOM 1481 C CA . LYS A 1 182 ? 29.109 8.179 -14.338 1.00 49.78 182 LYS A CA 1
ATOM 1482 C C . LYS A 1 182 ? 30.068 9.227 -14.923 1.00 49.78 182 LYS A C 1
ATOM 1484 O O . LYS A 1 182 ? 29.612 10.179 -15.557 1.00 49.78 182 LYS A O 1
ATOM 1489 N N . PRO A 1 183 ? 31.398 9.071 -14.762 1.00 49.56 183 PRO A N 1
ATOM 1490 C CA . PRO A 1 183 ? 32.357 9.978 -15.379 1.00 49.56 183 PRO A CA 1
ATOM 1491 C C . PRO A 1 183 ? 32.196 9.947 -16.905 1.00 49.56 183 PRO A C 1
ATOM 1493 O O . PRO A 1 183 ? 32.161 8.873 -17.506 1.00 49.56 183 PRO A O 1
ATOM 1496 N N . ARG A 1 184 ? 32.151 11.136 -17.526 1.00 52.84 184 ARG A N 1
ATOM 1497 C CA . ARG A 1 184 ? 31.944 11.391 -18.972 1.00 52.84 184 ARG A CA 1
ATOM 1498 C C . ARG A 1 184 ? 32.904 10.656 -19.928 1.00 52.84 184 ARG A C 1
ATOM 1500 O O . ARG A 1 184 ? 32.752 10.765 -21.138 1.00 52.84 184 ARG A O 1
ATOM 1507 N N . ASN A 1 185 ? 33.874 9.910 -19.403 1.00 49.00 185 ASN A N 1
ATOM 1508 C CA . ASN A 1 185 ? 34.963 9.296 -20.158 1.00 49.00 185 ASN A CA 1
ATOM 1509 C C . ASN A 1 185 ? 34.696 7.825 -20.531 1.00 49.00 185 ASN A C 1
ATOM 1511 O O . ASN A 1 185 ? 35.517 7.225 -21.218 1.00 49.00 185 ASN A O 1
ATOM 1515 N N . VAL A 1 186 ? 33.567 7.240 -20.112 1.00 53.31 186 VAL A N 1
ATOM 1516 C CA . VAL A 1 186 ? 33.109 5.933 -20.611 1.00 53.31 186 VAL A CA 1
ATOM 1517 C C . VAL A 1 186 ? 32.085 6.180 -21.714 1.00 53.31 186 VAL A C 1
ATOM 1519 O O . VAL A 1 186 ? 30.877 6.210 -21.488 1.00 53.31 186 VAL A O 1
ATOM 1522 N N . LEU A 1 187 ? 32.592 6.416 -22.922 1.00 50.03 187 LEU A N 1
ATOM 1523 C CA . LEU A 1 187 ? 31.794 6.284 -24.133 1.00 50.03 187 LEU A CA 1
ATOM 1524 C C . LEU A 1 187 ? 31.296 4.832 -24.215 1.00 50.03 187 LEU A C 1
ATOM 1526 O O . LEU A 1 187 ? 32.093 3.907 -24.059 1.00 50.03 187 LEU A O 1
ATOM 1530 N N . ASN A 1 188 ? 30.010 4.675 -24.542 1.00 49.88 188 ASN A N 1
ATOM 1531 C CA . ASN A 1 188 ? 29.424 3.509 -25.218 1.00 49.88 188 ASN A CA 1
ATOM 1532 C C . ASN A 1 188 ? 28.484 2.550 -24.455 1.00 49.88 188 ASN A C 1
ATOM 1534 O O . ASN A 1 188 ? 28.477 1.365 -24.751 1.00 49.88 188 ASN A O 1
ATOM 1538 N N . ASP A 1 189 ? 27.613 3.057 -23.580 1.00 52.72 189 ASP A N 1
ATOM 1539 C CA . ASP A 1 189 ? 26.254 2.499 -23.451 1.00 52.72 189 ASP A CA 1
ATOM 1540 C C . ASP A 1 189 ? 25.322 3.602 -22.935 1.00 52.72 189 ASP A C 1
ATOM 1542 O O . ASP A 1 189 ? 25.432 4.047 -21.790 1.00 52.72 189 ASP A O 1
ATOM 1546 N N . GLY A 1 190 ? 24.431 4.103 -23.796 1.00 61.25 190 GLY A N 1
ATOM 1547 C CA . GLY A 1 190 ? 23.383 5.031 -23.369 1.00 61.25 190 GLY A CA 1
ATOM 1548 C C . GLY A 1 190 ? 22.577 4.415 -22.223 1.00 61.25 190 GLY A C 1
ATOM 1549 O O . GLY A 1 190 ? 22.408 3.197 -22.171 1.00 61.25 190 GLY A O 1
ATOM 1550 N N . ASN A 1 191 ? 22.090 5.229 -21.281 1.00 74.56 191 ASN A N 1
ATOM 1551 C CA . ASN A 1 191 ? 21.239 4.719 -20.207 1.00 74.56 191 ASN A CA 1
ATOM 1552 C C . ASN A 1 191 ? 20.034 3.999 -20.836 1.00 74.56 191 ASN A C 1
ATOM 1554 O O . ASN A 1 191 ? 19.171 4.651 -21.422 1.00 74.56 191 ASN A O 1
ATOM 1558 N N . LEU A 1 192 ? 19.991 2.662 -20.728 1.00 80.81 192 LEU A N 1
ATOM 1559 C CA . LEU A 1 192 ? 18.942 1.813 -21.304 1.00 80.81 192 LEU A CA 1
ATOM 1560 C C . LEU A 1 192 ? 17.553 2.356 -20.969 1.00 80.81 192 LEU A C 1
ATOM 1562 O O . LEU A 1 192 ? 16.669 2.348 -21.821 1.00 80.81 192 LEU A O 1
ATOM 1566 N N . TRP A 1 193 ? 17.375 2.854 -19.747 1.00 83.56 193 TRP A N 1
ATOM 1567 C CA . TRP A 1 193 ? 16.102 3.350 -19.234 1.00 83.56 193 TRP A CA 1
ATOM 1568 C C . TRP A 1 193 ? 15.665 4.689 -19.838 1.00 83.56 193 TRP A C 1
ATOM 1570 O O . TRP A 1 193 ? 14.498 5.039 -19.713 1.00 83.56 193 TRP A O 1
ATOM 1580 N N . LEU A 1 194 ? 16.561 5.389 -20.543 1.00 81.94 194 LEU A N 1
ATOM 1581 C CA . LEU A 1 194 ? 16.254 6.563 -21.370 1.00 81.94 194 LEU A CA 1
ATOM 1582 C C . LEU A 1 194 ? 16.011 6.210 -22.847 1.00 81.94 194 LEU A C 1
ATOM 1584 O O . LEU A 1 194 ? 15.782 7.093 -23.667 1.00 81.94 194 LEU A O 1
ATOM 1588 N N . THR A 1 195 ? 16.073 4.928 -23.212 1.00 84.50 195 THR A N 1
ATOM 1589 C CA . THR A 1 195 ? 15.724 4.458 -24.559 1.00 84.50 195 THR A CA 1
ATOM 1590 C C . THR A 1 195 ? 14.267 4.004 -24.612 1.00 84.50 195 THR A C 1
ATOM 1592 O O . THR A 1 195 ? 13.707 3.558 -23.608 1.00 84.50 195 THR A O 1
ATOM 1595 N N . ARG A 1 196 ? 13.675 3.987 -25.815 1.00 83.94 196 ARG A N 1
ATOM 1596 C CA . ARG A 1 196 ? 12.323 3.442 -26.042 1.00 83.94 196 ARG A CA 1
ATOM 1597 C C . ARG A 1 196 ? 12.171 1.997 -25.549 1.00 83.94 196 ARG A C 1
ATOM 1599 O O . ARG A 1 196 ? 11.109 1.615 -25.067 1.00 83.94 196 ARG A O 1
ATOM 1606 N N . LEU A 1 197 ? 13.234 1.193 -25.642 1.00 84.19 197 LEU A N 1
ATOM 1607 C CA . LEU A 1 197 ? 13.237 -0.189 -25.160 1.00 84.19 197 LEU A CA 1
ATOM 1608 C C . LEU A 1 197 ? 13.151 -0.257 -23.628 1.00 84.19 197 LEU A C 1
ATOM 1610 O O . LEU A 1 197 ? 12.336 -1.007 -23.095 1.00 84.19 197 LEU A O 1
ATOM 1614 N N . GLY A 1 198 ? 13.964 0.532 -22.919 1.00 86.44 198 GLY A N 1
ATOM 1615 C CA . GLY A 1 198 ? 13.917 0.599 -21.457 1.00 86.44 198 GLY A CA 1
ATOM 1616 C C . GLY A 1 198 ? 12.594 1.161 -20.940 1.00 86.44 198 GLY A C 1
ATOM 1617 O O . GLY A 1 198 ? 12.017 0.582 -20.021 1.00 86.44 198 GLY A O 1
ATOM 1618 N N . ALA A 1 199 ? 12.070 2.212 -21.580 1.00 85.56 199 ALA A N 1
ATOM 1619 C CA . ALA A 1 199 ? 10.753 2.770 -21.272 1.00 85.56 199 ALA A CA 1
ATOM 1620 C C . ALA A 1 199 ? 9.641 1.722 -21.450 1.00 85.56 199 ALA A C 1
ATOM 1622 O O . ALA A 1 199 ? 8.855 1.490 -20.533 1.00 85.56 199 ALA A O 1
ATOM 1623 N N . SER A 1 200 ? 9.633 0.996 -22.576 1.00 86.56 200 SER A N 1
ATOM 1624 C CA . SER A 1 200 ? 8.668 -0.082 -22.832 1.00 86.56 200 SER A CA 1
ATOM 1625 C C . SER A 1 200 ? 8.725 -1.191 -21.770 1.00 86.56 200 SER A C 1
ATOM 1627 O O . SER A 1 200 ? 7.685 -1.608 -21.253 1.00 86.56 200 SER A O 1
ATOM 1629 N N . ARG A 1 201 ? 9.930 -1.631 -21.377 1.00 87.94 201 ARG A N 1
ATOM 1630 C CA . ARG A 1 201 ? 10.119 -2.637 -20.314 1.00 87.94 201 ARG A CA 1
ATOM 1631 C C . ARG A 1 201 ? 9.609 -2.151 -18.960 1.00 87.94 201 ARG A C 1
ATOM 1633 O O . ARG A 1 201 ? 8.911 -2.888 -18.264 1.00 87.94 201 ARG A O 1
ATOM 1640 N N . LEU A 1 202 ? 9.945 -0.918 -18.588 1.00 88.62 202 LEU A N 1
ATOM 1641 C CA . LEU A 1 202 ? 9.506 -0.321 -17.332 1.00 88.62 202 LEU A CA 1
ATOM 1642 C C . LEU A 1 202 ? 7.980 -0.185 -17.294 1.00 88.62 202 LEU A C 1
ATOM 1644 O O . LEU A 1 202 ? 7.353 -0.607 -16.322 1.00 88.62 202 LEU A O 1
ATOM 1648 N N . ASN A 1 203 ? 7.377 0.320 -18.371 1.00 88.38 203 ASN A N 1
ATOM 1649 C CA . ASN A 1 203 ? 5.929 0.461 -18.488 1.00 88.38 203 ASN A CA 1
ATOM 1650 C C . ASN A 1 203 ? 5.210 -0.880 -18.382 1.00 88.38 203 ASN A C 1
ATOM 1652 O O . ASN A 1 203 ? 4.242 -0.974 -17.633 1.00 88.38 203 ASN A O 1
ATOM 1656 N N . ARG A 1 204 ? 5.706 -1.940 -19.031 1.00 88.88 204 ARG A N 1
ATOM 1657 C CA . ARG A 1 204 ? 5.136 -3.292 -18.897 1.00 88.88 204 ARG A CA 1
ATOM 1658 C C . ARG A 1 204 ? 5.090 -3.754 -17.436 1.00 88.88 204 ARG A C 1
ATOM 1660 O O . ARG A 1 204 ? 4.084 -4.298 -16.981 1.00 88.88 204 ARG A O 1
ATOM 1667 N N . ARG A 1 205 ? 6.160 -3.522 -16.673 1.00 89.12 205 ARG A N 1
ATOM 1668 C CA . ARG A 1 205 ? 6.237 -3.915 -15.252 1.00 89.12 205 ARG A CA 1
ATOM 1669 C C . ARG A 1 205 ? 5.350 -3.051 -14.367 1.00 89.12 205 ARG A C 1
ATOM 1671 O O . ARG A 1 205 ? 4.662 -3.575 -13.492 1.00 89.12 205 ARG A O 1
ATOM 1678 N N . LEU A 1 206 ? 5.330 -1.743 -14.612 1.00 90.81 206 LEU A N 1
ATOM 1679 C CA . LEU A 1 206 ? 4.456 -0.813 -13.903 1.00 90.81 206 LEU A CA 1
ATOM 1680 C C . LEU A 1 206 ? 2.980 -1.092 -14.181 1.00 90.81 206 LEU A C 1
ATOM 1682 O O . LEU A 1 206 ? 2.166 -1.021 -13.265 1.00 90.81 206 LEU A O 1
ATOM 1686 N N . ASP A 1 207 ? 2.638 -1.470 -15.407 1.00 89.62 207 ASP A N 1
ATOM 1687 C CA . ASP A 1 207 ? 1.285 -1.849 -15.795 1.00 89.62 207 ASP A CA 1
ATOM 1688 C C . ASP A 1 207 ? 0.772 -3.048 -14.983 1.00 89.62 207 ASP A C 1
ATOM 1690 O O . ASP A 1 207 ? -0.378 -3.059 -14.549 1.00 89.62 207 ASP A O 1
ATOM 1694 N N . ARG A 1 208 ? 1.636 -4.010 -14.637 1.00 89.19 208 ARG A N 1
ATOM 1695 C CA . ARG A 1 208 ? 1.259 -5.100 -13.719 1.00 89.19 208 ARG A CA 1
ATOM 1696 C C . ARG A 1 208 ? 0.902 -4.593 -12.322 1.00 89.19 208 ARG A C 1
ATOM 1698 O O . ARG A 1 208 ? -0.091 -5.045 -11.751 1.00 89.19 208 ARG A O 1
ATOM 1705 N N . VAL A 1 209 ? 1.670 -3.641 -11.783 1.00 92.25 209 VAL A N 1
ATOM 1706 C CA . VAL A 1 209 ? 1.361 -2.991 -10.495 1.00 92.25 209 VAL A CA 1
ATOM 1707 C C . VAL A 1 209 ? 0.043 -2.225 -10.582 1.00 92.25 209 VAL A C 1
ATOM 1709 O O . VAL A 1 209 ? -0.797 -2.360 -9.693 1.00 92.25 209 VAL A O 1
ATOM 1712 N N . LYS A 1 210 ? -0.165 -1.467 -11.665 1.00 92.44 210 LYS A N 1
ATOM 1713 C CA . LYS A 1 210 ? -1.393 -0.697 -11.906 1.00 92.44 210 LYS A CA 1
ATOM 1714 C C . LYS A 1 210 ? -2.616 -1.600 -12.021 1.00 92.44 210 LYS A C 1
ATOM 1716 O O . LYS A 1 210 ? -3.600 -1.377 -11.324 1.00 92.44 210 LYS A O 1
ATOM 1721 N N . ARG A 1 211 ? -2.542 -2.663 -12.826 1.00 91.56 211 ARG A N 1
ATOM 1722 C CA . ARG A 1 211 ? -3.615 -3.656 -12.965 1.00 91.56 211 ARG A CA 1
ATOM 1723 C C . ARG A 1 211 ? -3.949 -4.320 -11.638 1.00 91.56 211 ARG A C 1
ATOM 1725 O O . ARG A 1 211 ? -5.127 -4.493 -11.333 1.00 91.56 211 ARG A O 1
ATOM 1732 N N . TRP A 1 212 ? -2.936 -4.691 -10.852 1.00 93.19 212 TRP A N 1
ATOM 1733 C CA . TRP A 1 212 ? -3.164 -5.223 -9.509 1.00 93.19 212 TRP A CA 1
ATOM 1734 C C . TRP A 1 212 ? -3.891 -4.201 -8.629 1.00 93.19 212 TRP A C 1
ATOM 1736 O O . TRP A 1 212 ? -4.919 -4.533 -8.048 1.00 93.19 212 TRP A O 1
ATOM 1746 N N . ALA A 1 213 ? -3.417 -2.954 -8.585 1.00 95.19 213 ALA A N 1
ATOM 1747 C CA . ALA A 1 213 ? -4.022 -1.891 -7.786 1.00 95.19 213 ALA A CA 1
ATOM 1748 C C . ALA A 1 213 ? -5.479 -1.622 -8.193 1.00 95.19 213 ALA A C 1
ATOM 1750 O O . ALA A 1 213 ? -6.340 -1.524 -7.322 1.00 95.19 213 ALA A O 1
ATOM 1751 N N . HIS A 1 214 ? -5.774 -1.601 -9.494 1.00 93.75 214 HIS A N 1
ATOM 1752 C CA . HIS A 1 214 ? -7.127 -1.424 -10.018 1.00 93.75 214 HIS A CA 1
ATOM 1753 C C . HIS A 1 214 ? -8.079 -2.538 -9.556 1.00 93.75 214 HIS A C 1
ATOM 1755 O O . HIS A 1 214 ? -9.169 -2.259 -9.066 1.00 93.75 214 HIS A O 1
ATOM 1761 N N . ARG A 1 215 ? -7.641 -3.810 -9.580 1.00 93.56 215 ARG A N 1
ATOM 1762 C CA . ARG A 1 215 ? -8.435 -4.934 -9.035 1.00 93.56 215 ARG A CA 1
ATOM 1763 C C . ARG A 1 215 ? -8.744 -4.790 -7.542 1.00 93.56 215 ARG A C 1
ATOM 1765 O O . ARG A 1 215 ? -9.670 -5.431 -7.052 1.00 93.56 215 ARG A O 1
ATOM 1772 N N . GLN A 1 216 ? -7.960 -4.002 -6.807 1.00 94.81 216 GLN A N 1
ATOM 1773 C CA . GLN A 1 216 ? -8.156 -3.777 -5.377 1.00 94.81 216 GLN A CA 1
ATOM 1774 C C . GLN A 1 216 ? -8.832 -2.435 -5.037 1.00 94.81 216 GLN A C 1
ATOM 1776 O O . GLN A 1 216 ? -9.009 -2.174 -3.847 1.00 94.81 216 GLN A O 1
ATOM 1781 N N . GLY A 1 217 ? -9.202 -1.608 -6.026 1.00 94.62 217 GLY A N 1
ATOM 1782 C CA . GLY A 1 217 ? -9.774 -0.269 -5.811 1.00 94.62 217 GLY A CA 1
ATOM 1783 C C . GLY A 1 217 ? -8.744 0.788 -5.385 1.00 94.62 217 GLY A C 1
ATOM 1784 O O . GLY A 1 217 ? -9.038 1.657 -4.565 1.00 94.62 217 GLY A O 1
ATOM 1785 N N . LEU A 1 218 ? -7.497 0.661 -5.849 1.00 96.19 218 LEU A N 1
ATOM 1786 C CA . LEU A 1 218 ? -6.366 1.538 -5.515 1.00 96.19 218 LEU A CA 1
ATOM 1787 C C . LEU A 1 218 ? -5.830 2.318 -6.731 1.00 96.19 218 LEU A C 1
ATOM 1789 O O . LEU A 1 218 ? -4.711 2.835 -6.681 1.00 96.19 218 LEU A O 1
ATOM 1793 N N . GLU A 1 219 ? -6.598 2.408 -7.818 1.00 94.44 219 GLU A N 1
ATOM 1794 C CA . GLU A 1 219 ? -6.222 3.078 -9.070 1.00 94.44 219 GLU A CA 1
ATOM 1795 C C . GLU A 1 219 ? -5.752 4.524 -8.849 1.00 94.44 219 GLU A C 1
ATOM 1797 O O . GLU A 1 219 ? -4.656 4.889 -9.267 1.00 94.44 219 GLU A O 1
ATOM 1802 N N . LEU A 1 220 ? -6.493 5.313 -8.067 1.00 92.94 220 LEU A N 1
ATOM 1803 C CA . LEU A 1 220 ? -6.143 6.712 -7.797 1.00 92.94 220 LEU A CA 1
ATOM 1804 C C . LEU A 1 220 ? -4.812 6.847 -7.041 1.00 92.94 220 LEU A C 1
ATOM 1806 O O . LEU A 1 220 ? -4.020 7.754 -7.306 1.00 92.94 220 LEU A O 1
ATOM 1810 N N . ALA A 1 221 ? -4.545 5.937 -6.098 1.00 93.06 221 ALA A N 1
ATOM 1811 C CA . ALA A 1 221 ? -3.299 5.936 -5.337 1.00 93.06 221 ALA A CA 1
ATOM 1812 C C . ALA A 1 221 ? -2.103 5.618 -6.239 1.00 93.06 221 ALA A C 1
ATOM 1814 O O . ALA A 1 221 ? -1.082 6.307 -6.176 1.00 93.06 221 ALA A O 1
ATOM 1815 N N . VAL A 1 222 ? -2.212 4.577 -7.071 1.00 93.06 222 VAL A N 1
ATOM 1816 C CA . VAL A 1 222 ? -1.103 4.147 -7.932 1.00 93.06 222 VAL A CA 1
ATOM 1817 C C . VAL A 1 222 ? -0.837 5.155 -9.048 1.00 93.06 222 VAL A C 1
ATOM 1819 O O . VAL A 1 222 ? 0.323 5.463 -9.314 1.00 93.06 222 VAL A O 1
ATOM 1822 N N . GLU A 1 223 ? -1.880 5.731 -9.649 1.00 90.44 223 GLU A N 1
ATOM 1823 C CA . GLU A 1 223 ? -1.748 6.744 -10.698 1.00 90.44 223 GLU A CA 1
ATOM 1824 C C . GLU A 1 223 ? -1.057 7.993 -10.165 1.00 90.44 223 GLU A C 1
ATOM 1826 O O . GLU A 1 223 ? -0.040 8.408 -10.714 1.00 90.44 223 GLU A O 1
ATOM 1831 N N . CYS A 1 224 ? -1.526 8.530 -9.036 1.00 88.38 224 CYS A N 1
ATOM 1832 C CA . CYS A 1 224 ? -0.936 9.717 -8.425 1.00 88.38 224 CYS A CA 1
ATOM 1833 C C . CYS A 1 224 ? 0.540 9.508 -8.048 1.00 88.38 224 CYS A C 1
ATOM 1835 O O . CYS A 1 224 ? 1.369 10.405 -8.203 1.00 88.38 224 CYS A O 1
ATOM 1837 N N . ARG A 1 225 ? 0.892 8.325 -7.530 1.00 88.44 225 ARG A N 1
ATOM 1838 C CA . ARG A 1 225 ? 2.240 8.057 -7.005 1.00 88.44 225 ARG A CA 1
ATOM 1839 C C . ARG A 1 225 ? 3.241 7.624 -8.070 1.00 88.44 225 ARG A C 1
ATOM 1841 O O . ARG A 1 225 ? 4.432 7.853 -7.875 1.00 88.44 225 ARG A O 1
ATOM 1848 N N . LEU A 1 226 ? 2.781 7.044 -9.178 1.00 85.31 226 LEU A N 1
ATOM 1849 C CA . LEU A 1 226 ? 3.638 6.578 -10.274 1.00 85.31 226 LEU A CA 1
ATOM 1850 C C . LEU A 1 226 ? 3.580 7.466 -11.524 1.00 85.31 226 LEU A C 1
ATOM 1852 O O . LEU A 1 226 ? 4.296 7.184 -12.482 1.00 85.31 226 LEU A O 1
ATOM 1856 N N . GLN A 1 227 ? 2.801 8.556 -11.509 1.00 79.88 227 GLN A N 1
ATOM 1857 C CA . GLN A 1 227 ? 2.625 9.476 -12.640 1.00 79.88 227 GLN A CA 1
ATOM 1858 C C . GLN A 1 227 ? 3.953 9.881 -13.295 1.00 79.88 227 GLN A C 1
ATOM 1860 O O . GLN A 1 227 ? 4.095 9.802 -14.512 1.00 79.88 227 GLN A O 1
ATOM 1865 N N . ARG A 1 228 ? 4.955 10.250 -12.486 1.00 67.94 228 ARG A N 1
ATOM 1866 C CA . ARG A 1 228 ? 6.279 10.683 -12.968 1.00 67.94 228 ARG A CA 1
ATOM 1867 C C . ARG A 1 228 ? 7.091 9.564 -13.622 1.00 67.94 228 ARG A C 1
ATOM 1869 O O . ARG A 1 228 ? 7.888 9.843 -14.506 1.00 67.94 228 ARG A O 1
ATOM 1876 N N . CYS A 1 229 ? 6.891 8.310 -13.215 1.00 66.62 229 CYS A N 1
ATOM 1877 C CA . CYS A 1 229 ? 7.567 7.162 -13.825 1.00 66.62 229 CYS A CA 1
ATOM 1878 C C . CYS A 1 229 ? 6.982 6.818 -15.199 1.00 66.62 229 CYS A C 1
ATOM 1880 O O . CYS A 1 229 ? 7.665 6.211 -16.013 1.00 66.62 229 CYS A O 1
ATOM 1882 N N . THR A 1 230 ? 5.730 7.206 -15.449 1.00 59.44 230 THR A N 1
ATOM 1883 C CA . THR A 1 230 ? 5.009 6.923 -16.699 1.00 59.44 230 THR A CA 1
ATOM 1884 C C . THR A 1 230 ? 4.945 8.112 -17.653 1.00 59.44 230 THR A C 1
ATOM 1886 O O . THR A 1 230 ? 4.634 7.949 -18.820 1.00 59.44 230 THR A O 1
ATOM 1889 N N . GLN A 1 231 ? 5.295 9.315 -17.192 1.00 57.75 231 GLN A N 1
ATOM 1890 C CA . GLN A 1 231 ? 5.444 10.502 -18.045 1.00 57.75 231 GLN A CA 1
ATOM 1891 C C . GLN A 1 231 ? 6.672 10.450 -18.968 1.00 57.75 231 GLN A C 1
ATOM 1893 O O . GLN A 1 231 ? 6.808 11.316 -19.827 1.00 57.75 231 GLN A O 1
ATOM 1898 N N . VAL A 1 232 ? 7.534 9.432 -18.843 1.00 49.59 232 VAL A N 1
ATOM 1899 C CA . VAL A 1 232 ? 8.629 9.170 -19.798 1.00 49.59 232 VAL A CA 1
ATOM 1900 C C . VAL A 1 232 ? 8.082 8.871 -21.208 1.00 49.59 232 VAL A C 1
ATOM 1902 O O . VAL A 1 232 ? 8.804 9.032 -22.184 1.00 49.59 232 VAL A O 1
ATOM 1905 N N . ASP A 1 233 ? 6.786 8.559 -21.327 1.00 43.69 233 ASP A N 1
ATOM 1906 C CA . ASP A 1 233 ? 6.064 8.442 -22.601 1.00 43.69 233 ASP A CA 1
ATOM 1907 C C . ASP A 1 233 ? 5.885 9.781 -23.348 1.00 43.69 233 ASP A C 1
ATOM 1909 O O . ASP A 1 233 ? 5.610 9.775 -24.541 1.00 43.69 233 ASP A O 1
ATOM 1913 N N . PHE A 1 234 ? 6.050 10.935 -22.688 1.00 40.25 234 PHE A N 1
ATOM 1914 C CA . PHE A 1 234 ? 5.801 12.257 -23.293 1.00 40.25 234 PHE A CA 1
ATOM 1915 C C . PHE A 1 234 ? 7.057 12.993 -23.785 1.00 40.25 234 PHE A C 1
ATOM 1917 O O . PHE A 1 234 ? 6.956 14.135 -24.226 1.00 40.25 234 PHE A O 1
ATOM 1924 N N . LEU A 1 235 ? 8.231 12.354 -23.763 1.00 39.22 235 LEU A N 1
ATOM 1925 C CA . LEU A 1 235 ? 9.427 12.843 -24.470 1.00 39.22 235 LEU A CA 1
ATOM 1926 C C . LEU A 1 235 ? 9.499 12.320 -25.920 1.00 39.22 235 LEU A C 1
ATOM 1928 O O . LEU A 1 235 ? 10.581 12.164 -26.478 1.00 39.22 235 LEU A O 1
ATOM 1932 N N . GLU A 1 236 ? 8.343 12.069 -26.540 1.00 36.16 236 GLU A N 1
ATOM 1933 C CA . GLU A 1 236 ? 8.191 12.081 -27.998 1.00 36.16 236 GLU A CA 1
ATOM 1934 C C . GLU A 1 236 ? 7.856 13.512 -28.461 1.00 36.16 236 GLU A C 1
ATOM 1936 O O . GLU A 1 236 ? 6.707 13.821 -28.773 1.00 36.16 236 GLU A O 1
ATOM 1941 N N . ILE A 1 237 ? 8.866 14.393 -28.479 1.00 37.06 237 ILE A N 1
ATOM 1942 C CA . ILE A 1 237 ? 8.940 15.567 -29.371 1.00 37.06 237 ILE A CA 1
ATOM 1943 C C . ILE A 1 237 ? 10.371 15.668 -29.896 1.00 37.06 237 ILE A C 1
ATOM 1945 O O . ILE A 1 237 ? 11.297 15.685 -29.054 1.00 37.06 237 ILE A O 1
#

Sequence (237 aa):
MSVPNFNRNSNSNLSLLIKPLTYWLGNSSELLHFFKNDIDLCSNHSRTNRHQNDQSGLLIQSVICRDALHLLAETVDHCFYYLRSIMCSILQPWLSCLTYPGDLDLQDDVLLDDKPIDPSETWNKHKEPISMQIILRNFTYLMQQLRKSRVNPALTFQLYSQLFHLIGAYIFNTVLIDTEAKPRNVLNDGNLWLTRLGASRLNRRLDRVKRWAHRQGLELAVECRLQRCTQVDFLEI

Organism: NCBI:txid48269

Secondary structure (DSSP, 8-state):
-PPP---HHHHHHHHHTHHHHHHHHHHHHHHHHHHHH-HHHHS----TTS-TTSHHHHHHHHHHHHHHHHHHHHHHHHHHHHHHHHHHHHHGGGGGGTT-SS-GGGGGGG----PPPPTTTSGGG--S---HHHHHHHHHHHHHHHHHTT--HHHHHHHHHHHHHHHHHHHHHHHHHTTTSS-TT--S---GGGSHHHHHHHHHHHHHHHHHHHHTT-HHHHHHHHHHHHGGGG---